Protein 3B49 (pdb70)

B-factor: mean 18.59, std 9.73, range [6.27, 86.82]

Organism: Listeria innocua serovar 6a (strain ATCC BAA-680 / CLIP 11262) (NCBI:txid272626)

CATH classification: 3.20.80.10

Sequence (195 aa):
KIDFKKEEKKFYAPKRKPERIFVPENFLVDGKGDPDGEEYQKKAVQSLYAIAYTIKSKGETRLDGYSDFVVPPLEGFWWSEGKFDLKDRDAWLWTSSILRQPDFVTEEVLEWAKEVARRKKKPDVDTSRVKLVRFEEGECVQHVGPFSEEVHTVAEHQFETEGLRRNDTGAIRKHHEIYLSDPRKANPEKKTILRLPVS

Secondary structure (DSSP, 8-state):
-B-HHHH-HHHH---SS--EEEE---B--EEES-TTSHHHHHHHHHHHHHHHHH------TTTTSPPBPPPPPEEEEEESSS--TT-GGGEEEEEE-B--TT--HHHHHHHHHHHHHH-TTS--TT---B----EEEE---S-GGGHHHHHH-----TT---B-BTTTB-EEEEE-S-TTTS-TT--EEEEEEB-

Radius of gyration: 17.48 Å; Cα contacts (8 Å, |Δi|>4): 349; chains: 1; bounding box: 35×47×37 Å

Solvent-accessible surface area: 11515 Å² total

Foldseek 3Di:
DAECCVVPVVVNPDDLAKDKDFFFKKKKFKDAFACVDDVVVLQVVLRVLLVVLLCVCPDDPCVPPDRYDWFFKKKFKAFPDPDDPVGRRRIIMDIITGDPPPCDPVNSVVSQVVSCVVPVPRDNVRMDIDMDGLTIKMKDAAAPVCVVVSVVSCVVVVVPKAFPDHDPNTWMKTPRDDPVPDDRRGDIMTMTDID

Nearest PDB structures (foldseek):
  3b49-assembly1_A  TM=1.001E+00  e=3.559E-38  Listeria innocua Clip11262
  5x5r-assembly1_A  TM=9.336E-01  e=2.139E-33  Listeria innocua Clip11262
  5x5m-assembly2_B  TM=9.444E-01  e=3.282E-33  Listeria innocua Clip11262
  5x5r-assembly2_B  TM=9.347E-01  e=3.282E-30  Listeria innocua Clip11262
  6c0d-assembly1_A-2  TM=2.192E-01  e=1.456E-01  Paraburkholderia phymatum STM815

InterPro domains:
  IPR008319 GyrI-like cyclopropanoid cyclopropyl hydrolase Lin2189-like [PIRSF031644] (4-208)
  IPR011256 Regulatory factor, effector binding domain superfamily [G3DSA:3.20.80.10] (1-208)
  IPR011256 Regulatory factor, effector binding domain superfamily [SSF55136] (127-201)
  IPR029442 GyrI-like small molecule binding domain [PF06445] (25-207)

Structure (mmCIF, N/CA/C/O backbone):
data_3B49
#
_entry.id   3B49
#
_cell.length_a   50.506
_cell.length_b   68.108
_cell.length_c   69.853
_cell.angle_alpha   90.000
_cell.angle_beta   90.000
_cell.angle_gamma   90.000
#
_symmetry.space_group_name_H-M   'P 21 21 21'
#
loop_
_entity.id
_entity.type
_entity.pdbx_description
1 polymer 'Lin2189 protein'
2 non-polymer GLYCEROL
3 water water
#
loop_
_atom_site.group_PDB
_atom_site.id
_atom_site.type_symbol
_atom_site.label_atom_id
_atom_site.label_alt_id
_atom_site.label_comp_id
_atom_site.label_asym_id
_atom_site.label_entity_id
_atom_site.label_seq_id
_atom_site.pdbx_PDB_ins_code
_atom_site.Cartn_x
_atom_site.Cartn_y
_atom_site.Cartn_z
_atom_site.occupancy
_atom_site.B_iso_or_equiv
_atom_site.auth_seq_id
_atom_site.auth_comp_id
_atom_site.auth_asym_id
_atom_site.auth_atom_id
_atom_site.pdbx_PDB_model_num
ATOM 1 N N . LYS A 1 8 ? 17.194 17.770 13.188 1.00 18.08 5 LYS A N 1
ATOM 2 C CA . LYS A 1 8 ? 18.593 17.189 13.244 1.00 17.30 5 LYS A CA 1
ATOM 3 C C . LYS A 1 8 ? 18.824 16.089 12.218 1.00 16.62 5 LYS A C 1
ATOM 4 O O . LYS A 1 8 ? 18.119 15.077 12.204 1.00 17.83 5 LYS A O 1
ATOM 10 N N . ILE A 1 9 ? 19.825 16.290 11.380 1.00 15.04 6 ILE A N 1
ATOM 11 C CA . ILE A 1 9 ? 20.097 15.387 10.261 1.00 14.70 6 ILE A CA 1
ATOM 12 C C . ILE A 1 9 ? 20.771 14.151 10.824 1.00 14.52 6 ILE A C 1
ATOM 13 O O . ILE A 1 9 ? 21.752 14.254 11.581 1.00 15.28 6 ILE A O 1
ATOM 18 N N . ASP A 1 10 ? 20.263 12.978 10.445 1.00 15.28 7 ASP A N 1
ATOM 19 C CA . ASP A 1 10 ? 20.844 11.687 10.858 1.00 14.76 7 ASP A CA 1
ATOM 20 C C . ASP A 1 10 ? 20.795 10.760 9.642 1.00 13.52 7 ASP A C 1
ATOM 21 O O . ASP A 1 10 ? 19.755 10.150 9.326 1.00 13.99 7 ASP A O 1
ATOM 26 N N . PHE A 1 11 ? 21.929 10.662 8.952 1.00 12.23 8 PHE A N 1
ATOM 27 C CA . PHE A 1 11 ? 21.977 9.960 7.677 1.00 12.93 8 PHE A CA 1
ATOM 28 C C . PHE A 1 11 ? 21.598 8.493 7.810 1.00 13.35 8 PHE A C 1
ATOM 29 O O . PHE A 1 11 ? 20.896 7.945 6.957 1.00 13.75 8 PHE A O 1
ATOM 37 N N . LYS A 1 12 ? 22.067 7.848 8.869 1.00 14.13 9 LYS A N 1
ATOM 38 C CA . LYS A 1 12 ? 21.756 6.421 9.064 1.00 14.12 9 LYS A CA 1
ATOM 39 C C . LYS A 1 12 ? 20.258 6.184 9.180 1.00 15.04 9 LYS A C 1
ATOM 40 O O . LYS A 1 12 ? 19.702 5.194 8.673 1.00 15.78 9 LYS A O 1
ATOM 46 N N . LYS A 1 13 ? 19.587 7.073 9.899 1.00 15.40 10 LYS A N 1
ATOM 47 C CA . LYS A 1 13 ? 18.142 6.921 10.103 1.00 16.91 10 LYS A CA 1
ATOM 48 C C . LYS A 1 13 ? 17.329 7.327 8.889 1.00 17.45 10 LYS A C 1
ATOM 49 O O . LYS A 1 13 ? 16.293 6.713 8.577 1.00 17.46 10 LYS A O 1
ATOM 55 N N . GLU A 1 14 ? 17.789 8.368 8.197 1.00 17.43 11 GLU A N 1
ATOM 56 C CA . GLU A 1 14 ? 17.013 8.977 7.124 1.00 18.91 11 GLU A CA 1
ATOM 57 C C . GLU A 1 14 ? 17.177 8.237 5.826 1.00 18.33 11 GLU A C 1
ATOM 58 O O . GLU A 1 14 ? 16.286 8.318 4.962 1.00 17.40 11 GLU A O 1
ATOM 64 N N . GLU A 1 15 ? 18.325 7.569 5.657 1.00 17.04 12 GLU A N 1
ATOM 65 C CA . GLU A 1 15 ? 18.650 6.883 4.408 1.00 17.95 12 GLU A CA 1
ATOM 66 C C . GLU A 1 15 ? 19.097 5.440 4.692 1.00 17.58 12 GLU A C 1
ATOM 67 O O . GLU A 1 15 ? 20.223 5.038 4.407 1.00 16.87 12 GLU A O 1
ATOM 73 N N . LYS A 1 16 ? 18.177 4.660 5.248 1.00 17.64 13 LYS A N 1
ATOM 74 C CA . LYS A 1 16 ? 18.439 3.265 5.607 1.00 18.26 13 LYS A CA 1
ATOM 75 C C . LYS A 1 16 ? 18.886 2.377 4.440 1.00 18.07 13 LYS A C 1
ATOM 76 O O . LYS A 1 16 ? 19.669 1.434 4.622 1.00 19.68 13 LYS A O 1
ATOM 82 N N . LYS A 1 17 ? 18.446 2.672 3.222 1.00 16.44 14 LYS A N 1
ATOM 83 C CA . LYS A 1 17 ? 18.870 1.858 2.073 1.00 16.58 14 LYS A CA 1
ATOM 84 C C . LYS A 1 17 ? 20.393 1.827 1.929 1.00 15.94 14 LYS A C 1
ATOM 85 O O . LYS A 1 17 ? 20.953 0.818 1.503 1.00 16.41 14 LYS A O 1
ATOM 91 N N . PHE A 1 18 ? 21.055 2.930 2.284 1.00 13.10 15 PHE A N 1
ATOM 92 C CA . PHE A 1 18 ? 22.497 3.023 2.161 1.00 12.80 15 PHE A CA 1
ATOM 93 C C . PHE A 1 18 ? 23.218 2.498 3.375 1.00 12.46 15 PHE A C 1
ATOM 94 O O . PHE A 1 18 ? 24.342 2.078 3.237 1.00 15.15 15 PHE A O 1
ATOM 102 N N . TYR A 1 19 ? 22.622 2.584 4.560 1.00 11.18 16 TYR A N 1
ATOM 103 C CA . TYR A 1 19 ? 23.344 2.255 5.801 1.00 11.62 16 TYR A CA 1
ATOM 104 C C . TYR A 1 19 ? 22.874 0.972 6.485 1.00 11.83 16 TYR A C 1
ATOM 105 O O . TYR A 1 19 ? 23.478 0.525 7.470 1.00 12.30 16 TYR A O 1
ATOM 114 N N . ALA A 1 20 ? 21.815 0.381 5.948 1.00 12.28 17 ALA A N 1
ATOM 115 C CA . ALA A 1 20 ? 21.259 -0.843 6.562 1.00 11.98 17 ALA A CA 1
ATOM 116 C C . ALA A 1 20 ? 20.979 -1.936 5.563 1.00 13.43 17 ALA A C 1
ATOM 117 O O . ALA A 1 20 ? 19.879 -2.488 5.578 1.00 13.72 17 ALA A O 1
ATOM 119 N N . PRO A 1 21 ? 21.988 -2.336 4.779 1.00 13.74 18 PRO A N 1
ATOM 120 C CA . PRO A 1 21 ? 21.744 -3.469 3.890 1.00 14.45 18 PRO A CA 1
ATOM 121 C C . PRO A 1 21 ? 21.576 -4.744 4.673 1.00 14.77 18 PRO A C 1
A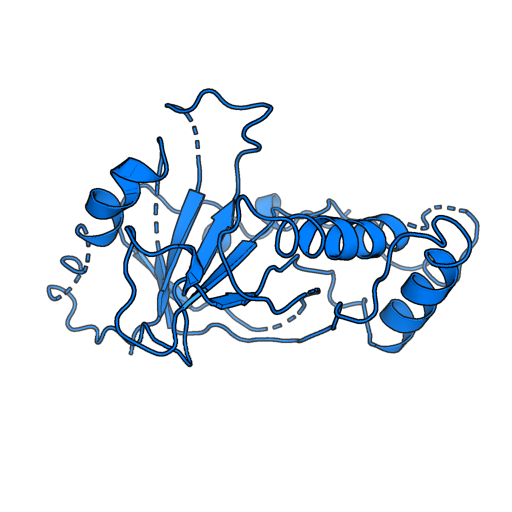TOM 122 O O . PRO A 1 21 ? 22.002 -4.861 5.839 1.00 12.27 18 PRO A O 1
ATOM 126 N N . LYS A 1 22 ? 20.952 -5.714 4.010 1.00 15.13 19 LYS A N 1
ATOM 127 C CA . LYS A 1 22 ? 20.822 -7.026 4.563 1.00 16.49 19 LYS A CA 1
ATOM 128 C C . LYS A 1 22 ? 22.142 -7.783 4.413 1.00 16.50 19 LYS A C 1
ATOM 129 O O . LYS A 1 22 ? 23.064 -7.342 3.729 1.00 15.54 19 LYS A O 1
ATOM 135 N N . ARG A 1 23 ? 22.202 -8.951 5.043 1.00 16.61 20 ARG A N 1
ATOM 136 C CA . ARG A 1 23 ? 23.362 -9.823 4.988 1.00 17.08 20 ARG A CA 1
ATOM 137 C C . ARG A 1 23 ? 23.299 -10.738 3.783 1.00 16.68 20 ARG A C 1
ATOM 138 O O . ARG A 1 23 ? 23.488 -11.959 3.871 1.00 16.80 20 ARG A O 1
ATOM 146 N N . LYS A 1 24 ? 22.997 -10.124 2.653 1.00 16.73 21 LYS A N 1
ATOM 147 C CA . LYS A 1 24 ? 23.106 -10.777 1.370 1.00 17.96 21 LYS A CA 1
ATOM 148 C C . LYS A 1 24 ? 23.374 -9.683 0.347 1.00 16.64 21 LYS A C 1
ATOM 149 O O . LYS A 1 24 ? 23.097 -8.508 0.600 1.00 16.35 21 LYS A O 1
ATOM 155 N N . PRO A 1 25 ? 23.960 -10.051 -0.789 1.00 16.15 22 PRO A N 1
ATOM 156 C CA . PRO A 1 25 ? 24.274 -9.038 -1.790 1.00 14.99 22 PRO A CA 1
ATOM 157 C C . PRO A 1 25 ? 23.044 -8.399 -2.448 1.00 15.35 22 PRO A C 1
ATOM 158 O O . PRO A 1 25 ? 22.061 -9.080 -2.781 1.00 15.60 22 PRO A O 1
ATOM 162 N N . GLU A 1 26 ? 23.115 -7.089 -2.660 1.00 14.76 23 GLU A N 1
ATOM 163 C CA . GLU A 1 26 ? 22.050 -6.352 -3.332 1.00 15.47 23 GLU A CA 1
ATOM 164 C C . GLU A 1 26 ? 22.666 -5.259 -4.190 1.00 14.43 23 GLU A C 1
ATOM 165 O O . GLU A 1 26 ? 23.701 -4.700 -3.830 1.00 14.18 23 GLU A O 1
ATOM 171 N N . ARG A 1 27 ? 22.018 -4.941 -5.302 1.00 14.25 24 ARG A N 1
ATOM 172 C CA . ARG A 1 27 ? 22.371 -3.779 -6.094 1.00 14.69 24 ARG A CA 1
ATOM 173 C C . ARG A 1 27 ? 21.910 -2.518 -5.389 1.00 13.83 24 ARG A C 1
ATOM 174 O O . ARG A 1 27 ? 20.853 -2.482 -4.757 1.00 15.11 24 ARG A O 1
ATOM 182 N N . ILE A 1 28 ? 22.698 -1.466 -5.531 1.00 12.87 25 ILE A N 1
ATOM 183 C CA . ILE A 1 28 ? 22.328 -0.165 -5.012 1.00 12.56 25 ILE A CA 1
ATOM 184 C C . ILE A 1 28 ? 22.977 0.878 -5.904 1.00 12.47 25 ILE A C 1
ATOM 185 O O . ILE A 1 28 ? 24.109 0.696 -6.284 1.00 13.08 25 ILE A O 1
ATOM 190 N N . PHE A 1 29 ? 22.249 1.938 -6.231 1.00 11.97 26 PHE A N 1
ATOM 191 C CA . PHE A 1 29 ? 22.829 3.133 -6.834 1.00 11.78 26 PHE A CA 1
ATOM 192 C C . PHE A 1 29 ? 23.040 4.165 -5.732 1.00 10.64 26 PHE A C 1
ATOM 193 O O . PHE A 1 29 ? 22.075 4.587 -5.078 1.00 10.34 26 PHE A O 1
ATOM 201 N N . VAL A 1 30 ? 24.298 4.568 -5.544 1.00 9.81 27 VAL A N 1
ATOM 202 C CA . VAL A 1 30 ? 24.635 5.533 -4.520 1.00 8.87 27 VAL A CA 1
ATOM 203 C C . VAL A 1 30 ? 24.843 6.895 -5.198 1.00 9.30 27 VAL A C 1
ATOM 204 O O . VAL A 1 30 ? 25.802 7.070 -5.956 1.00 10.15 27 VAL A O 1
ATOM 208 N N . PRO A 1 31 ? 23.953 7.869 -4.902 1.00 9.03 28 PRO A N 1
ATOM 209 C CA . PRO A 1 31 ? 24.001 9.166 -5.545 1.00 8.92 28 PRO A CA 1
ATOM 210 C C . PRO A 1 31 ? 25.111 10.032 -4.963 1.00 8.33 28 PRO A C 1
ATOM 211 O O . PRO A 1 31 ? 25.735 9.680 -3.954 1.00 9.13 28 PRO A O 1
ATOM 215 N N . GLU A 1 32 ? 25.334 11.175 -5.586 1.00 9.31 29 GLU A N 1
ATOM 216 C CA . GLU A 1 32 ? 26.266 12.166 -5.069 1.00 9.39 29 GLU A CA 1
ATOM 217 C C . GLU A 1 32 ? 25.992 12.498 -3.606 1.00 8.62 29 GLU A C 1
ATOM 218 O O . GLU A 1 32 ? 24.851 12.711 -3.210 1.00 8.28 29 GLU A O 1
ATOM 232 N N . ASN A 1 34 ? 28.157 14.503 -0.054 1.00 8.13 31 ASN A N 1
ATOM 233 C CA . ASN A 1 34 ? 29.200 15.443 0.335 1.00 7.61 31 ASN A CA 1
ATOM 234 C C . ASN A 1 34 ? 30.074 14.787 1.396 1.00 7.61 31 ASN A C 1
ATOM 235 O O . ASN A 1 34 ? 29.566 14.298 2.398 1.00 8.00 31 ASN A O 1
ATOM 240 N N . PHE A 1 35 ? 31.386 14.836 1.220 1.00 7.91 32 PHE A N 1
ATOM 241 C CA . PHE A 1 35 ? 32.300 14.211 2.164 1.00 8.58 32 PHE A CA 1
ATOM 242 C C . PHE A 1 35 ? 33.483 15.057 2.533 1.00 8.19 32 PHE A C 1
ATOM 243 O O . PHE A 1 35 ? 34.032 15.754 1.688 1.00 8.75 32 PHE A O 1
ATOM 251 N N . LEU A 1 36 ? 33.936 14.911 3.783 1.00 7.59 33 LEU A N 1
ATOM 252 C CA . LEU A 1 36 ? 35.324 15.196 4.150 1.00 8.28 33 LEU A CA 1
ATOM 253 C C . LEU A 1 36 ? 36.140 13.943 3.854 1.00 8.01 33 LEU A C 1
ATOM 254 O O . LEU A 1 36 ? 35.676 12.813 4.098 1.00 8.28 33 LEU A O 1
ATOM 272 N N . VAL A 1 38 ? 40.374 12.248 3.542 1.00 7.92 35 VAL A N 1
ATOM 273 C CA . VAL A 1 38 ? 41.828 12.304 3.690 1.00 8.20 35 VAL A CA 1
ATOM 274 C C . VAL A 1 38 ? 42.408 11.100 2.944 1.00 8.06 35 VAL A C 1
ATOM 275 O O . VAL A 1 38 ? 42.116 9.968 3.278 1.00 8.78 35 VAL A O 1
ATOM 279 N N . ASP A 1 39 ? 43.215 11.362 1.924 1.00 9.65 36 ASP A N 1
ATOM 280 C CA . ASP A 1 39 ? 43.969 10.299 1.266 1.00 10.00 36 ASP A CA 1
ATOM 281 C C . ASP A 1 39 ? 45.185 9.912 2.106 1.00 10.04 36 ASP A C 1
ATOM 282 O O . ASP A 1 39 ? 45.798 10.766 2.781 1.00 10.31 36 ASP A O 1
ATOM 287 N N . GLY A 1 40 ? 45.592 8.643 1.995 1.00 10.04 37 GLY A N 1
ATOM 288 C CA . GLY A 1 40 ? 46.805 8.194 2.673 1.00 10.61 37 GLY A CA 1
ATOM 289 C C . GLY A 1 40 ? 47.287 6.865 2.167 1.00 11.44 37 GLY A C 1
ATOM 290 O O . GLY A 1 40 ? 46.740 6.309 1.216 1.00 10.65 37 GLY A O 1
ATOM 291 N N . LYS A 1 41 ? 48.339 6.380 2.818 1.00 12.23 38 LYS A N 1
ATOM 292 C CA . LYS A 1 41 ? 48.995 5.141 2.418 1.00 13.97 38 LYS A CA 1
ATOM 293 C C . LYS A 1 41 ? 49.418 4.377 3.669 1.00 13.60 38 LYS A C 1
ATOM 294 O O . LYS A 1 41 ? 49.614 4.957 4.748 1.00 14.00 38 LYS A O 1
ATOM 300 N N . GLY A 1 42 ? 49.505 3.075 3.510 1.00 13.91 39 GLY A N 1
ATOM 301 C CA . GLY A 1 42 ? 50.133 2.223 4.511 1.00 15.02 39 GLY A CA 1
ATOM 302 C C . GLY A 1 42 ? 49.162 1.519 5.427 1.00 15.39 39 GLY A C 1
ATOM 303 O O . GLY A 1 42 ? 47.943 1.613 5.302 1.00 15.41 39 GLY A O 1
ATOM 304 N N . ASP A 1 43 ? 49.744 0.745 6.330 1.00 16.80 40 ASP A N 1
ATOM 305 C CA . ASP A 1 43 ? 48.990 -0.100 7.241 1.00 17.37 40 ASP A CA 1
ATOM 306 C C . ASP A 1 43 ? 48.085 0.776 8.111 1.00 17.99 40 ASP A C 1
ATOM 307 O O . ASP A 1 43 ? 48.558 1.741 8.739 1.00 18.37 40 ASP A O 1
ATOM 312 N N . PRO A 1 44 ? 46.777 0.476 8.131 1.00 17.97 41 PRO A N 1
ATOM 313 C CA . PRO A 1 44 ? 45.900 1.291 8.963 1.00 18.17 41 PRO A CA 1
ATOM 314 C C . PRO A 1 44 ? 46.145 1.143 10.456 1.00 17.63 41 PRO A C 1
ATOM 315 O O . PRO A 1 44 ? 45.608 1.911 11.232 1.00 16.95 41 PRO A O 1
ATOM 319 N N . ASP A 1 45 ? 46.956 0.176 10.860 1.00 17.95 42 ASP A N 1
ATOM 320 C CA . ASP A 1 45 ? 47.411 0.157 12.243 1.00 17.70 42 ASP A CA 1
ATOM 321 C C . ASP A 1 45 ? 48.529 1.172 12.513 1.00 17.92 42 ASP A C 1
ATOM 322 O O . ASP A 1 45 ? 48.930 1.350 13.671 1.00 18.54 42 ASP A O 1
ATOM 327 N N . GLY A 1 46 ? 49.044 1.807 11.459 1.00 17.68 43 GLY A N 1
ATOM 328 C CA . GLY A 1 46 ? 50.129 2.784 11.546 1.00 17.41 43 GLY A CA 1
ATOM 329 C C . GLY A 1 46 ? 49.710 4.222 11.789 1.00 17.04 43 GLY A C 1
ATOM 330 O O . GLY A 1 46 ? 48.523 4.558 11.806 1.00 16.38 43 GLY A O 1
ATOM 331 N N . GLU A 1 47 ? 50.712 5.073 11.950 1.00 17.05 44 GLU A N 1
ATOM 332 C CA . GLU A 1 47 ? 50.520 6.457 12.376 1.00 16.61 44 GLU A CA 1
ATOM 333 C C . GLU A 1 47 ? 49.752 7.275 11.349 1.00 14.92 44 GLU A C 1
ATOM 334 O O . GLU A 1 47 ? 48.951 8.134 11.711 1.00 14.79 44 GLU A O 1
ATOM 340 N N . GLU A 1 48 ? 50.016 7.038 10.069 1.00 14.46 45 GLU A N 1
ATOM 341 C CA . GLU A 1 48 ? 49.460 7.907 9.060 1.00 13.21 45 GLU A CA 1
ATOM 342 C C . GLU A 1 48 ? 47.937 7.802 9.047 1.00 13.46 45 GLU A C 1
ATOM 343 O O . GLU A 1 48 ? 47.213 8.810 8.982 1.00 12.98 45 GLU A O 1
ATOM 349 N N . TYR A 1 49 ? 47.449 6.576 9.112 1.00 12.92 46 TYR A N 1
ATOM 350 C CA . TYR A 1 49 ? 45.990 6.368 9.182 1.00 13.23 46 TYR A CA 1
ATOM 351 C C . TYR A 1 49 ? 45.395 6.896 10.490 1.00 13.68 46 TYR A C 1
ATOM 352 O O . TYR A 1 49 ? 44.332 7.513 10.495 1.00 12.87 46 TYR A O 1
ATOM 361 N N . GLN A 1 50 ? 46.069 6.671 11.609 1.00 14.26 47 GLN A N 1
ATOM 362 C CA . GLN A 1 50 ? 45.594 7.239 12.872 1.00 14.31 47 GLN A CA 1
ATOM 363 C C . GLN A 1 50 ? 45.443 8.756 12.769 1.00 14.61 47 GLN A C 1
ATOM 364 O O . GLN A 1 50 ? 44.444 9.327 13.245 1.00 13.81 47 GLN A O 1
ATOM 370 N N . LYS A 1 51 ? 46.445 9.399 12.178 1.00 13.12 48 LYS A N 1
ATOM 371 C CA A LYS A 1 51 ? 46.420 10.863 12.027 0.60 13.40 48 LYS A CA 1
ATOM 372 C CA B LYS A 1 51 ? 46.435 10.861 12.001 0.40 13.08 48 LYS A CA 1
ATOM 373 C C . LYS A 1 51 ? 45.329 11.305 11.045 1.00 12.88 48 LYS A C 1
ATOM 374 O O . LYS A 1 51 ? 44.704 12.341 11.246 1.00 13.28 48 LYS A O 1
ATOM 385 N N . ALA A 1 52 ? 45.089 10.508 10.003 1.00 11.84 49 ALA A N 1
ATOM 386 C CA . ALA A 1 52 ? 44.062 10.834 9.016 1.00 11.57 49 ALA A CA 1
ATOM 387 C C . ALA A 1 52 ? 42.704 10.887 9.675 1.00 10.27 49 ALA A C 1
ATOM 388 O O . ALA A 1 52 ? 41.954 11.866 9.551 1.00 11.95 49 ALA A O 1
ATOM 390 N N . VAL A 1 53 ? 42.397 9.825 10.396 1.00 11.13 50 VAL A N 1
ATOM 391 C CA . VAL A 1 53 ? 41.125 9.759 11.131 1.00 10.71 50 VAL A CA 1
ATOM 392 C C . VAL A 1 53 ? 41.033 10.865 12.192 1.00 10.87 50 VAL A C 1
ATOM 393 O O . VAL A 1 53 ? 40.007 11.505 12.339 1.00 11.21 50 VAL A O 1
ATOM 397 N N . GLN A 1 54 ? 42.115 11.117 12.900 1.00 11.01 51 GLN A N 1
ATOM 398 C CA . GLN A 1 54 ? 42.133 12.205 13.888 1.00 11.20 51 GLN A CA 1
ATOM 399 C C . GLN A 1 54 ? 41.801 13.570 13.254 1.00 11.87 51 GLN A C 1
ATOM 400 O O . GLN A 1 54 ? 41.039 14.382 13.806 1.00 12.41 51 GLN A O 1
ATOM 406 N N . SER A 1 55 ? 42.443 13.836 12.117 1.00 11.71 52 SER A N 1
ATOM 407 C CA . SER A 1 55 ? 42.263 15.068 11.382 1.00 11.82 52 SER A CA 1
ATOM 408 C C . SER A 1 55 ? 40.808 15.188 10.875 1.00 11.12 52 SER A C 1
ATOM 409 O O . SER A 1 55 ? 40.194 16.246 11.017 1.00 10.06 52 SER A O 1
ATOM 412 N N . LEU A 1 56 ? 40.262 14.108 10.316 1.00 11.35 53 LEU A N 1
ATOM 413 C CA . LEU A 1 56 ? 38.874 14.108 9.824 1.00 11.30 53 LEU A CA 1
ATOM 414 C C . LEU A 1 56 ? 37.921 14.453 10.946 1.00 11.04 53 LEU A C 1
ATOM 415 O O . LEU A 1 56 ? 37.063 15.326 10.824 1.00 10.30 53 LEU A O 1
ATOM 420 N N . TYR A 1 57 ? 38.051 13.746 12.065 1.00 10.68 54 TYR A N 1
ATOM 421 C CA . TYR A 1 57 ? 37.161 14.004 13.194 1.00 10.23 54 TYR A CA 1
ATOM 422 C C . TYR A 1 57 ? 37.362 15.388 13.798 1.00 10.81 54 TYR A C 1
ATOM 423 O O . TYR A 1 57 ? 36.407 15.987 14.296 1.00 12.22 54 TYR A O 1
ATOM 432 N N . ALA A 1 58 ? 38.589 15.904 13.757 1.00 10.72 55 ALA A N 1
ATOM 433 C CA . ALA A 1 58 ? 38.839 17.220 14.324 1.00 10.49 55 ALA A CA 1
ATOM 434 C C . ALA A 1 58 ? 37.987 18.249 13.577 1.00 10.24 55 ALA A C 1
ATOM 435 O O . ALA A 1 58 ? 37.311 19.093 14.163 1.00 10.83 55 ALA A O 1
ATOM 437 N N . ILE A 1 59 ? 37.971 18.154 12.261 1.00 10.15 56 ILE A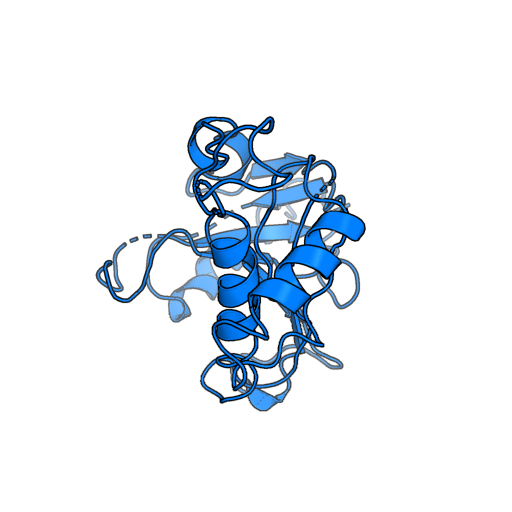 N 1
ATOM 438 C CA . ILE A 1 59 ? 37.149 19.038 11.452 1.00 9.91 56 ILE A CA 1
ATOM 439 C C . ILE A 1 59 ? 35.656 18.750 11.575 1.00 10.11 56 ILE A C 1
ATOM 440 O O . ILE A 1 59 ? 34.869 19.677 11.757 1.00 9.93 56 ILE A O 1
ATOM 445 N N . ALA A 1 60 ? 35.264 17.482 11.462 1.00 10.38 57 ALA A N 1
ATOM 446 C CA . ALA A 1 60 ? 33.839 17.129 11.568 1.00 11.27 57 ALA A CA 1
ATOM 447 C C . ALA A 1 60 ? 33.223 17.626 12.890 1.00 12.02 57 ALA A C 1
ATOM 448 O O . ALA A 1 60 ? 32.126 18.222 12.908 1.00 11.85 57 ALA A O 1
ATOM 450 N N . TYR A 1 61 ? 33.936 17.433 14.011 1.00 12.42 58 TYR A N 1
ATOM 451 C CA . TYR A 1 61 ? 33.435 17.864 15.292 1.00 12.51 58 TYR A CA 1
ATOM 452 C C . TYR A 1 61 ? 33.521 19.373 15.495 1.00 11.63 58 TYR A C 1
ATOM 453 O O . TYR A 1 61 ? 32.714 19.949 16.198 1.00 12.75 58 TYR A O 1
ATOM 462 N N . THR A 1 62 ? 34.484 20.024 14.844 1.00 11.25 59 THR A N 1
ATOM 463 C CA . THR A 1 62 ? 34.490 21.487 14.860 1.00 11.40 59 THR A CA 1
ATOM 464 C C . THR A 1 62 ? 33.197 22.004 14.239 1.00 11.95 59 THR A C 1
ATOM 465 O O . THR A 1 62 ? 32.571 22.909 14.764 1.00 12.64 59 THR A O 1
ATOM 469 N N . ILE A 1 63 ? 32.803 21.425 13.099 1.00 12.09 60 ILE A N 1
ATOM 470 C CA . ILE A 1 63 ? 31.580 21.856 12.442 1.00 12.87 60 ILE A CA 1
ATOM 471 C C . ILE A 1 63 ? 30.354 21.512 13.321 1.00 14.14 60 ILE A C 1
ATOM 472 O O . ILE A 1 63 ? 29.484 22.372 13.586 1.00 14.24 60 ILE A O 1
ATOM 477 N N . LYS A 1 64 ? 30.294 20.278 13.799 1.00 14.22 61 LYS A N 1
ATOM 478 C CA . LYS A 1 64 ? 29.166 19.807 14.663 1.00 14.54 61 LYS A CA 1
ATOM 479 C C . LYS A 1 64 ? 29.074 20.644 15.916 1.00 15.15 61 LYS A C 1
ATOM 480 O O . LYS A 1 64 ? 28.016 21.157 16.216 1.00 15.88 61 LYS A O 1
ATOM 494 N N . SER A 1 66 ? 30.159 23.532 16.690 1.00 15.88 63 SER A N 1
ATOM 495 C CA . SER A 1 66 ? 29.933 24.949 16.456 1.00 16.50 63 SER A CA 1
ATOM 496 C C . SER A 1 66 ? 28.638 25.430 17.104 1.00 16.87 63 SER A C 1
ATOM 497 O O . SER A 1 66 ? 28.569 26.563 17.546 1.00 17.71 63 SER A O 1
ATOM 500 N N . LYS A 1 67 ? 27.669 24.526 17.195 1.00 17.58 64 LYS A N 1
ATOM 501 C CA . LYS A 1 67 ? 26.365 24.835 17.796 1.00 17.98 64 LYS A CA 1
ATOM 502 C C . LYS A 1 67 ? 26.419 25.343 19.219 1.00 18.56 64 LYS A C 1
ATOM 503 O O . LYS A 1 67 ? 25.479 26.012 19.672 1.00 17.46 64 LYS A O 1
ATOM 517 N N . GLY A 1 69 ? 28.257 27.579 20.454 1.00 20.48 66 GLY A N 1
ATOM 518 C CA . GLY A 1 69 ? 28.520 29.010 20.479 1.00 20.44 66 GLY A CA 1
ATOM 519 C C . GLY A 1 69 ? 27.802 29.755 19.364 1.00 20.79 66 GLY A C 1
ATOM 520 O O . GLY A 1 69 ? 27.151 29.147 18.511 1.00 19.82 66 GLY A O 1
ATOM 521 N N . GLU A 1 70 ? 27.882 31.085 19.391 1.00 20.79 67 GLU A N 1
ATOM 522 C CA . GLU A 1 70 ? 27.313 31.897 18.323 1.00 21.39 67 GLU A CA 1
ATOM 523 C C . GLU A 1 70 ? 28.286 31.881 17.165 1.00 20.86 67 GLU A C 1
ATOM 524 O O . GLU A 1 70 ? 29.422 32.367 17.277 1.00 20.16 67 GLU A O 1
ATOM 530 N N . THR A 1 71 ? 27.854 31.298 16.051 1.00 20.07 68 THR A N 1
ATOM 531 C CA . THR A 1 71 ? 28.665 31.251 14.839 1.00 19.94 68 THR A CA 1
ATOM 532 C C . THR A 1 71 ? 27.822 31.456 13.595 1.00 20.12 68 THR A C 1
ATOM 533 O O . THR A 1 71 ? 26.591 31.406 13.628 1.00 19.87 68 THR A O 1
ATOM 537 N N . ARG A 1 72 ? 28.521 31.616 12.479 1.00 20.53 69 ARG A N 1
ATOM 538 C CA . ARG A 1 72 ? 27.899 31.684 11.166 1.00 21.15 69 ARG A CA 1
ATOM 539 C C . ARG A 1 72 ? 27.093 30.443 10.778 1.00 20.37 69 ARG A C 1
ATOM 540 O O . ARG A 1 72 ? 26.300 30.514 9.833 1.00 22.35 69 ARG A O 1
ATOM 548 N N . LEU A 1 73 ? 27.264 29.334 11.506 1.00 19.30 70 LEU A N 1
ATOM 549 C CA . LEU A 1 73 ? 26.506 28.121 11.227 1.00 17.94 70 LEU A CA 1
ATOM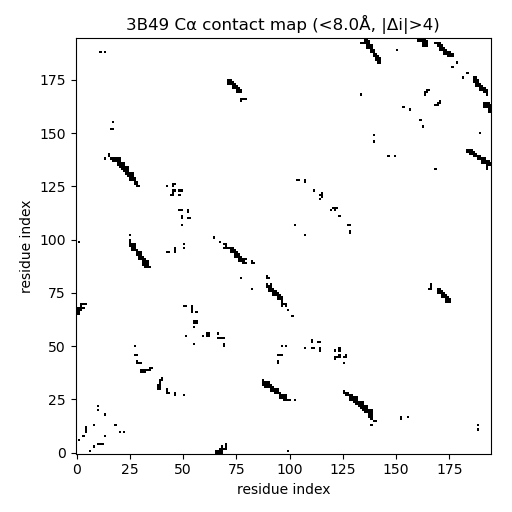 550 C C . LEU A 1 73 ? 25.188 28.025 12.020 1.00 16.40 70 LEU A C 1
ATOM 551 O O . LEU A 1 73 ? 24.442 27.072 11.849 1.00 15.40 70 LEU A O 1
ATOM 556 N N . ASP A 1 74 ? 24.876 29.040 12.837 1.00 15.12 71 ASP A N 1
ATOM 557 C CA . ASP A 1 74 ? 23.662 29.000 13.685 1.00 15.27 71 ASP A CA 1
ATOM 558 C C . ASP A 1 74 ? 22.369 28.674 12.937 1.00 13.65 71 ASP A C 1
ATOM 559 O O . ASP A 1 74 ? 21.461 28.067 13.498 1.00 13.94 71 ASP A O 1
ATOM 564 N N . GLY A 1 75 ? 22.259 29.123 11.686 1.00 13.73 72 GLY A N 1
ATOM 565 C CA . GLY A 1 75 ? 21.037 28.954 10.906 1.00 14.18 72 GLY A CA 1
ATOM 566 C C . GLY A 1 75 ? 20.849 27.581 10.307 1.00 14.07 72 GLY A C 1
ATOM 567 O O . GLY A 1 75 ? 19.753 27.225 9.854 1.00 14.93 72 GLY A O 1
ATOM 568 N N . TYR A 1 76 ? 21.922 26.804 10.245 1.00 14.93 73 TYR A N 1
ATOM 569 C CA . TYR A 1 76 ? 21.813 25.507 9.584 1.00 15.06 73 TYR A CA 1
ATOM 570 C C . TYR A 1 76 ? 21.417 24.413 10.580 1.00 14.59 73 TYR A C 1
ATOM 571 O O . TYR A 1 76 ? 21.560 24.568 11.778 1.00 14.14 73 TYR A O 1
ATOM 580 N N . SER A 1 77 ? 20.932 23.285 10.071 1.00 15.09 74 SER A N 1
ATOM 581 C CA . SER A 1 77 ? 20.511 22.195 10.938 1.00 14.56 74 SER A CA 1
ATOM 582 C C . SER A 1 77 ? 21.701 21.580 11.668 1.00 14.01 74 SER A C 1
ATOM 583 O O . SER A 1 77 ? 22.819 21.528 11.170 1.00 14.82 74 SER A O 1
ATOM 586 N N . ASP A 1 78 ? 21.415 21.092 12.854 1.00 13.34 75 ASP A N 1
ATOM 587 C CA . ASP A 1 78 ? 22.327 20.222 13.560 1.00 13.36 75 ASP A CA 1
ATOM 588 C C . ASP A 1 78 ? 22.313 18.859 12.846 1.00 12.93 75 ASP A C 1
ATOM 589 O O . ASP A 1 78 ? 21.464 18.585 11.998 1.00 13.51 75 ASP A O 1
ATOM 594 N N . PHE A 1 79 ? 23.275 18.022 13.189 1.00 11.77 76 PHE A N 1
ATOM 595 C CA . PHE A 1 79 ? 23.420 16.717 12.556 1.00 12.55 76 PHE A CA 1
ATOM 596 C C . PHE A 1 79 ? 24.136 15.732 13.472 1.00 12.74 76 PHE A C 1
ATOM 597 O O . PHE A 1 79 ? 24.868 16.133 14.378 1.00 13.54 76 PHE A O 1
ATOM 605 N N . VAL A 1 80 ? 23.892 14.446 13.235 1.00 11.84 77 VAL A N 1
ATOM 606 C CA . VAL A 1 80 ? 24.622 13.363 13.901 1.00 12.10 77 VAL A CA 1
ATOM 607 C C . VAL A 1 80 ? 25.860 13.069 13.054 1.00 12.00 77 VAL A C 1
ATOM 608 O O . VAL A 1 80 ? 25.755 12.965 11.829 1.00 12.00 77 VAL A O 1
ATOM 612 N N . VAL A 1 81 ? 27.030 12.956 13.693 1.00 12.37 78 VAL A N 1
ATOM 613 C CA . VAL A 1 81 ? 28.241 12.630 12.936 1.00 12.33 78 VAL A CA 1
ATOM 614 C C . VAL A 1 81 ? 28.069 11.193 12.425 1.00 11.41 78 VAL A C 1
ATOM 615 O O . VAL A 1 81 ? 27.744 10.285 13.213 1.00 10.50 78 VAL A O 1
ATOM 619 N N . PRO A 1 82 ? 28.230 10.994 11.113 1.00 11.03 79 PRO A N 1
ATOM 620 C CA . PRO A 1 82 ? 27.972 9.690 10.519 1.00 10.54 79 PRO A CA 1
ATOM 621 C C . PRO A 1 82 ? 29.114 8.715 10.791 1.00 10.49 79 PRO A C 1
ATOM 622 O O . PRO A 1 82 ? 30.158 9.111 11.292 1.00 10.74 79 PRO A O 1
ATOM 626 N N . PRO A 1 83 ? 28.920 7.434 10.472 1.00 9.83 80 PRO A N 1
ATOM 627 C CA . PRO A 1 83 ? 30.012 6.475 10.601 1.00 9.97 80 PRO A CA 1
ATOM 628 C C . PRO A 1 83 ? 31.231 6.804 9.716 1.00 8.70 80 PRO A C 1
ATOM 629 O O . PRO A 1 83 ? 31.097 7.361 8.620 1.00 9.40 80 PRO A O 1
ATOM 633 N N . LEU A 1 84 ? 32.401 6.439 10.203 1.00 8.83 81 LEU A N 1
ATOM 634 C CA . LEU A 1 84 ? 33.587 6.501 9.375 1.00 7.64 81 LEU A CA 1
ATOM 635 C C . LEU A 1 84 ? 33.446 5.533 8.198 1.00 7.18 81 LEU A C 1
ATOM 636 O O . LEU A 1 84 ? 32.846 4.456 8.315 1.00 8.29 81 LEU A O 1
ATOM 641 N N . GLU A 1 85 ? 33.997 5.915 7.056 1.00 6.85 82 GLU A N 1
ATOM 642 C CA . GLU A 1 85 ? 34.038 5.048 5.892 1.00 6.63 82 GLU A CA 1
ATOM 643 C C . GLU A 1 85 ? 35.456 5.061 5.323 1.00 6.63 82 GLU A C 1
ATOM 644 O O . GLU A 1 85 ? 36.268 5.913 5.677 1.00 6.91 82 GLU A O 1
ATOM 650 N N . GLY A 1 86 ? 35.750 4.118 4.463 1.00 6.30 83 GLY A N 1
ATOM 651 C CA . GLY A 1 86 ? 37.058 4.116 3.787 1.00 6.68 83 GLY A CA 1
ATOM 652 C C . GLY A 1 86 ? 36.993 3.461 2.452 1.00 6.83 83 GLY A C 1
ATOM 653 O O . GLY A 1 86 ? 36.307 2.444 2.271 1.00 6.92 83 GLY A O 1
ATOM 654 N N . PHE A 1 87 ? 37.788 4.000 1.519 1.00 6.27 84 PHE A N 1
ATOM 655 C CA . PHE A 1 87 ? 38.028 3.382 0.225 1.00 6.54 84 PHE A CA 1
ATOM 656 C C . PHE A 1 87 ? 39.440 2.831 0.252 1.00 8.62 84 PHE A C 1
ATOM 657 O O . PHE A 1 87 ? 40.313 3.429 0.880 1.00 9.47 84 PHE A O 1
ATOM 665 N N . TRP A 1 88 ? 39.647 1.696 -0.407 1.00 8.47 85 TRP A N 1
ATOM 666 C CA . TRP A 1 88 ? 40.877 0.942 -0.279 1.00 9.86 85 TRP A CA 1
ATOM 667 C C . TRP A 1 88 ? 41.313 0.449 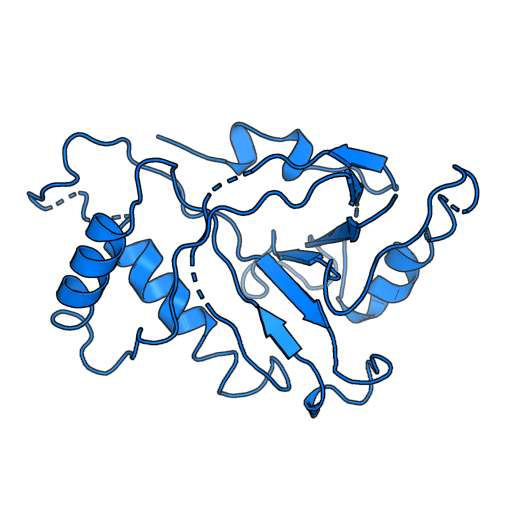-1.649 1.00 10.47 85 TRP A C 1
ATOM 668 O O . TRP A 1 88 ? 40.507 -0.061 -2.414 1.00 9.77 85 TRP A O 1
ATOM 679 N N . TRP A 1 89 ? 42.595 0.597 -1.921 1.00 11.16 86 TRP A N 1
ATOM 680 C CA . TRP A 1 89 ? 43.184 0.083 -3.151 1.00 12.22 86 TRP A CA 1
ATOM 681 C C . TRP A 1 89 ? 44.671 -0.119 -2.995 1.00 13.69 86 TRP A C 1
ATOM 682 O O . TRP A 1 89 ? 45.216 -0.058 -1.895 1.00 13.23 86 TRP A O 1
ATOM 693 N N . SER A 1 90 ? 45.337 -0.362 -4.108 1.00 15.38 87 SER A N 1
ATOM 694 C CA . SER A 1 90 ? 46.794 -0.476 -4.100 1.00 16.88 87 SER A CA 1
ATOM 695 C C . SER A 1 90 ? 47.326 -0.237 -5.501 1.00 17.44 87 SER A C 1
ATOM 696 O O . SER A 1 90 ? 46.578 -0.344 -6.459 1.00 17.02 87 SER A O 1
ATOM 699 N N . GLU A 1 91 ? 48.610 0.088 -5.617 1.00 19.00 88 GLU A N 1
ATOM 700 C CA . GLU A 1 91 ? 49.237 0.295 -6.950 1.00 21.20 88 GLU A CA 1
ATOM 701 C C . GLU A 1 91 ? 49.321 -1.009 -7.742 1.00 22.50 88 GLU A C 1
ATOM 702 O O . GLU A 1 91 ? 49.127 -1.030 -8.967 1.00 23.19 88 GLU A O 1
ATOM 708 N N . GLY A 1 92 ? 49.651 -2.092 -7.041 1.00 24.08 89 GLY A N 1
ATOM 709 C CA . GLY A 1 92 ? 49.721 -3.426 -7.640 1.00 25.01 89 GLY A CA 1
ATOM 710 C C . GLY A 1 92 ? 48.532 -4.252 -7.190 1.00 27.06 89 GLY A C 1
ATOM 711 O O . GLY A 1 92 ? 47.508 -3.701 -6.768 1.00 28.37 89 GLY A O 1
ATOM 712 N N . LYS A 1 93 ? 48.672 -5.573 -7.264 1.00 28.77 90 LYS A N 1
ATOM 713 C CA . LYS A 1 93 ? 47.631 -6.486 -6.803 1.00 29.88 90 LYS A CA 1
ATOM 714 C C . LYS A 1 93 ? 47.488 -6.355 -5.289 1.00 30.35 90 LYS A C 1
ATOM 715 O O . LYS A 1 93 ? 48.477 -6.385 -4.560 1.00 30.78 90 LYS A O 1
ATOM 721 N N . PHE A 1 94 ? 46.253 -6.193 -4.828 1.00 30.76 91 PHE A N 1
ATOM 722 C CA . PHE A 1 94 ? 45.984 -5.967 -3.413 1.00 31.01 91 PHE A CA 1
ATOM 723 C C . PHE A 1 94 ? 46.332 -7.235 -2.624 1.00 31.38 91 PHE A C 1
ATOM 724 O O . PHE A 1 94 ? 45.995 -8.347 -3.052 1.00 31.05 91 PHE A O 1
ATOM 732 N N . ASP A 1 95 ? 47.021 -7.060 -1.493 1.00 31.26 92 ASP A N 1
ATOM 733 C CA . ASP A 1 95 ? 47.512 -8.182 -0.693 1.00 31.27 92 ASP A CA 1
ATOM 734 C C . ASP A 1 95 ? 47.181 -7.981 0.786 1.00 31.43 92 ASP A C 1
ATOM 735 O O . ASP A 1 95 ? 47.688 -7.054 1.430 1.00 31.27 92 ASP A O 1
ATOM 740 N N . LEU A 1 96 ? 46.341 -8.860 1.328 1.00 31.35 93 LEU A N 1
ATOM 741 C CA . LEU A 1 96 ? 45.993 -8.793 2.745 1.00 31.36 93 LEU A CA 1
ATOM 742 C C . LEU A 1 96 ? 47.230 -8.974 3.630 1.00 31.37 93 LEU A C 1
ATOM 743 O O . LEU A 1 96 ? 47.304 -8.428 4.727 1.00 31.82 93 LEU A O 1
ATOM 748 N N . LYS A 1 97 ? 48.206 -9.727 3.135 1.00 31.24 94 LYS A N 1
ATOM 749 C CA . LYS A 1 97 ? 49.469 -9.941 3.841 1.00 30.92 94 LYS A CA 1
ATOM 750 C C . LYS A 1 97 ? 50.501 -8.816 3.637 1.00 30.54 94 LYS A C 1
ATOM 751 O O . LYS A 1 97 ? 51.583 -8.861 4.234 1.00 30.71 94 LYS A O 1
ATOM 757 N N . ASP A 1 98 ? 50.199 -7.848 2.773 1.00 29.84 95 ASP A N 1
ATOM 758 C CA . ASP A 1 98 ? 51.068 -6.678 2.578 1.00 29.55 95 ASP A CA 1
ATOM 759 C C . ASP A 1 98 ? 50.308 -5.375 2.822 1.00 28.33 95 ASP A C 1
ATOM 760 O O . ASP A 1 98 ? 49.985 -4.620 1.886 1.00 28.67 95 ASP A O 1
ATOM 765 N N . ARG A 1 99 ? 50.051 -5.110 4.100 1.00 27.09 96 ARG A N 1
ATOM 766 C CA . ARG A 1 99 ? 49.283 -3.946 4.505 1.00 25.23 96 ARG A CA 1
ATOM 767 C C . ARG A 1 99 ? 50.047 -2.639 4.268 1.00 25.09 96 ARG A C 1
ATOM 768 O O . ARG A 1 99 ? 49.440 -1.582 4.100 1.00 24.82 96 ARG A O 1
ATOM 776 N N . ASP A 1 100 ? 51.370 -2.703 4.203 1.00 23.94 97 ASP A N 1
ATOM 777 C CA . ASP A 1 100 ? 52.175 -1.508 3.993 1.00 23.06 97 ASP A CA 1
ATOM 778 C C . ASP A 1 100 ? 51.969 -0.918 2.595 1.00 21.99 97 ASP A C 1
ATOM 779 O O . ASP A 1 100 ? 52.215 0.271 2.388 1.00 22.27 97 ASP A O 1
ATOM 784 N N . ALA A 1 101 ? 51.516 -1.747 1.655 1.00 20.70 98 ALA A N 1
ATOM 785 C CA . ALA A 1 101 ? 51.284 -1.333 0.259 1.00 20.47 98 ALA A CA 1
ATOM 786 C C . ALA A 1 101 ? 49.858 -0.805 0.056 1.00 19.34 98 ALA A C 1
ATOM 787 O O . ALA A 1 101 ? 49.498 -0.423 -1.052 1.00 18.57 98 ALA A O 1
ATOM 789 N N . TRP A 1 102 ? 49.042 -0.803 1.111 1.00 19.06 99 TRP A N 1
ATOM 790 C CA . TRP A 1 102 ? 47.657 -0.312 0.958 1.00 17.92 99 TRP A CA 1
ATOM 791 C C . TRP A 1 102 ? 47.619 1.185 0.693 1.00 16.40 99 TRP A C 1
ATOM 792 O O . TRP A 1 102 ? 48.442 1.935 1.220 1.00 17.26 99 TRP A O 1
ATOM 803 N N . LEU A 1 103 ? 46.676 1.599 -0.155 1.00 13.95 100 LEU A N 1
ATOM 804 C CA . LEU A 1 103 ? 46.367 3.000 -0.375 1.00 12.15 100 LEU A CA 1
ATOM 805 C C . LEU A 1 103 ? 44.915 3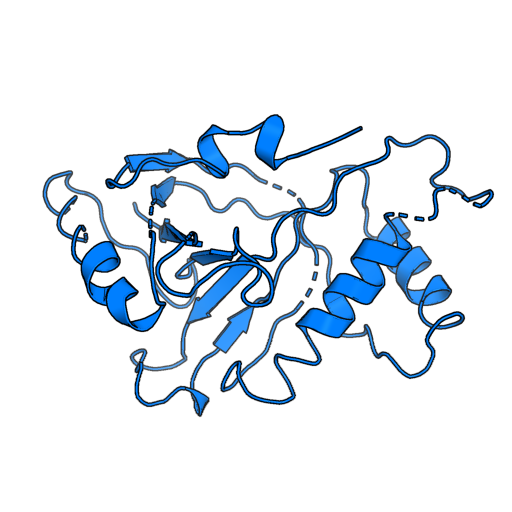.150 0.056 1.00 10.35 100 LEU A C 1
ATOM 806 O O . LEU A 1 103 ? 44.115 2.221 -0.091 1.00 10.14 100 LEU A O 1
ATOM 811 N N . TRP A 1 104 ? 44.560 4.317 0.577 1.00 9.69 101 TRP A N 1
ATOM 812 C CA . TRP A 1 104 ? 43.214 4.495 1.056 1.00 8.87 101 TRP A CA 1
ATOM 813 C C . TRP A 1 104 ? 42.779 5.935 1.076 1.00 9.98 101 TRP A C 1
ATOM 814 O O . TRP A 1 104 ? 43.591 6.844 0.969 1.00 8.68 101 TRP A O 1
ATOM 825 N N . THR A 1 105 ? 41.460 6.111 1.200 1.00 9.34 102 THR A N 1
ATOM 826 C CA . THR A 1 105 ? 40.869 7.396 1.513 1.00 10.02 102 THR A CA 1
ATOM 827 C C . THR A 1 105 ? 39.883 7.181 2.652 1.00 9.68 102 THR A C 1
ATOM 828 O O . THR A 1 105 ? 38.963 6.396 2.507 1.00 10.61 102 THR A O 1
ATOM 832 N N . SER A 1 106 ? 40.099 7.893 3.749 1.00 9.06 103 SER A N 1
ATOM 833 C CA A SER A 1 106 ? 39.219 7.916 4.905 0.70 9.39 103 SER A CA 1
ATOM 834 C CA B SER A 1 106 ? 39.194 7.904 4.902 0.30 9.86 103 SER A CA 1
ATOM 835 C C . SER A 1 106 ? 38.214 9.044 4.738 1.00 9.49 103 SER A C 1
ATOM 836 O O . SER A 1 106 ? 38.587 10.165 4.339 1.00 9.67 103 SER A O 1
ATOM 841 N N . ILE A 1 107 ? 36.948 8.776 5.044 1.00 9.00 104 ILE A N 1
ATOM 842 C CA . ILE A 1 107 ? 35.894 9.758 4.747 1.00 9.18 104 ILE A CA 1
ATOM 843 C C . ILE A 1 107 ? 34.801 9.814 5.840 1.00 8.23 104 ILE A C 1
ATOM 844 O O . ILE A 1 107 ? 34.529 8.807 6.544 1.00 7.69 104 ILE A O 1
ATOM 849 N N . LEU A 1 108 ? 34.194 10.995 5.950 1.00 8.63 105 LEU A N 1
ATOM 850 C CA . LEU A 1 108 ? 32.990 11.219 6.752 1.00 8.47 105 LEU A CA 1
ATOM 851 C C . LEU A 1 108 ? 32.009 12.046 5.930 1.00 7.77 105 LEU A C 1
ATOM 852 O O . LEU A 1 108 ? 32.352 13.119 5.461 1.00 8.81 105 LEU A O 1
ATOM 857 N N . ARG A 1 109 ? 30.802 11.548 5.742 1.00 7.58 106 ARG A N 1
ATOM 858 C CA . ARG A 1 109 ? 29.752 12.310 5.056 1.00 8.02 106 ARG A CA 1
ATOM 859 C C . ARG A 1 109 ? 29.421 13.589 5.821 1.00 7.91 106 ARG A C 1
ATOM 860 O O . ARG A 1 109 ? 29.504 13.619 7.052 1.00 8.54 106 ARG A O 1
ATOM 868 N N . GLN A 1 110 ? 29.104 14.672 5.110 1.00 8.20 107 GLN A N 1
ATOM 869 C CA . GLN A 1 110 ? 28.723 15.942 5.682 1.00 8.70 107 GLN A CA 1
ATOM 870 C C . GLN A 1 110 ? 27.387 16.374 5.140 1.00 8.41 107 GLN A C 1
ATOM 871 O O . GLN A 1 110 ? 27.006 16.011 4.028 1.00 8.22 107 GLN A O 1
ATOM 877 N N . PRO A 1 111 ? 26.676 17.176 5.913 1.00 8.39 108 PRO A N 1
ATOM 878 C CA . PRO A 1 111 ? 25.514 17.857 5.340 1.00 9.01 108 PRO A CA 1
ATOM 879 C C . PRO A 1 111 ? 25.848 18.640 4.092 1.00 9.60 108 PRO A C 1
ATOM 880 O O . PRO A 1 111 ? 26.952 19.115 3.948 1.00 9.73 108 PRO A O 1
ATOM 884 N N . ASP A 1 112 ? 24.877 18.749 3.198 1.00 11.02 109 ASP A N 1
ATOM 885 C CA . ASP A 1 112 ? 25.057 19.480 1.951 1.00 12.30 109 ASP A CA 1
ATOM 886 C C . ASP A 1 112 ? 25.458 20.956 2.196 1.00 12.12 109 ASP A C 1
ATOM 887 O O . ASP A 1 112 ? 26.113 21.573 1.332 1.00 14.31 109 ASP A O 1
ATOM 892 N N . PHE A 1 113 ? 25.110 21.518 3.361 1.00 12.41 110 PHE A N 1
ATOM 893 C CA . PHE A 1 113 ? 25.422 22.928 3.629 1.00 12.16 110 PHE A CA 1
ATOM 894 C C . PHE A 1 113 ? 26.914 23.185 3.867 1.00 12.57 110 PHE A C 1
ATOM 895 O O . PHE A 1 113 ? 27.341 24.339 3.841 1.00 13.41 110 PHE A O 1
ATOM 903 N N . VAL A 1 114 ? 27.682 22.124 4.108 1.00 10.57 111 VAL A N 1
ATOM 904 C CA . VAL A 1 114 ? 29.111 22.253 4.291 1.00 10.95 111 VAL A CA 1
ATOM 905 C C . VAL A 1 114 ? 29.765 22.479 2.926 1.00 11.94 111 VAL A C 1
ATOM 906 O O . VAL A 1 114 ? 29.856 21.556 2.109 1.00 13.88 111 VAL A O 1
ATOM 910 N N . THR A 1 115 ? 30.273 23.695 2.745 1.00 12.23 112 THR A N 1
ATOM 911 C CA . THR A 1 115 ? 30.926 24.159 1.540 1.00 12.26 112 THR A CA 1
ATOM 912 C C . THR A 1 115 ? 32.415 24.367 1.792 1.00 11.60 112 THR A C 1
ATOM 913 O O . THR A 1 115 ? 32.893 24.303 2.933 1.00 11.58 112 THR A O 1
ATOM 917 N N . GLU A 1 116 ? 33.147 24.682 0.731 1.00 13.11 113 GLU A N 1
ATOM 918 C CA . GLU A 1 116 ? 34.564 24.938 0.885 1.00 13.32 113 GLU A CA 1
ATOM 919 C C . GLU A 1 116 ? 34.820 26.098 1.883 1.00 13.51 113 GLU A C 1
ATOM 920 O O . GLU A 1 116 ? 35.723 26.032 2.691 1.00 13.44 113 GLU A O 1
ATOM 926 N N . GLU A 1 117 ? 33.967 27.117 1.872 1.00 14.79 114 GLU A N 1
ATOM 927 C CA . GLU A 1 117 ? 34.070 28.222 2.839 1.00 15.15 114 GLU A CA 1
ATOM 928 C C . GLU A 1 117 ? 33.877 27.743 4.282 1.00 15.02 114 GLU A C 1
ATOM 929 O O . GLU A 1 117 ? 34.549 28.220 5.210 1.00 16.18 114 GLU A O 1
ATOM 935 N N . VAL A 1 118 ? 32.943 26.811 4.486 1.00 14.48 115 VAL A N 1
ATOM 936 C CA . VAL A 1 118 ? 32.732 26.272 5.815 1.00 13.75 115 VAL A CA 1
ATOM 937 C C . VAL A 1 118 ? 33.955 25.456 6.229 1.00 13.07 115 VAL A C 1
ATOM 938 O O . VAL A 1 118 ? 34.396 25.523 7.382 1.00 13.40 115 VAL A O 1
ATOM 942 N N . LEU A 1 119 ? 34.530 24.683 5.298 1.00 12.86 116 LEU A N 1
ATOM 943 C CA . LEU A 1 119 ? 35.721 23.905 5.623 1.00 13.04 116 LEU A CA 1
ATOM 944 C C . LEU A 1 119 ? 36.883 24.814 6.061 1.00 13.08 116 LEU A C 1
ATOM 945 O O . LEU A 1 119 ? 37.578 24.532 7.039 1.00 13.91 116 LEU A O 1
ATOM 950 N N . GLU A 1 120 ? 37.079 25.910 5.332 1.00 14.10 117 GLU A N 1
ATOM 951 C CA . GLU A 1 120 ? 38.171 26.833 5.622 1.00 15.01 117 GLU A CA 1
ATOM 952 C C . GLU A 1 120 ? 37.981 27.443 7.018 1.00 15.27 117 GLU A C 1
ATOM 953 O O . GLU A 1 120 ? 38.940 27.570 7.796 1.00 16.45 117 GLU A O 1
ATOM 959 N N . TRP A 1 121 ? 36.741 27.799 7.335 1.00 14.88 118 TRP A N 1
ATOM 960 C CA . TRP A 1 121 ? 36.393 28.341 8.644 1.00 14.99 118 TRP A CA 1
ATOM 961 C C . TRP A 1 121 ? 36.726 27.318 9.729 1.00 14.49 118 TRP A C 1
ATOM 962 O O . TRP A 1 121 ? 37.337 27.653 10.746 1.00 14.29 118 TRP A O 1
ATOM 973 N N . ALA A 1 122 ? 36.306 26.073 9.514 1.00 14.03 119 ALA A N 1
ATOM 974 C CA . ALA A 1 122 ? 36.507 25.011 10.483 1.00 13.45 119 ALA A CA 1
ATOM 975 C C . ALA A 1 122 ? 37.988 24.766 10.712 1.00 12.98 119 ALA A C 1
ATOM 976 O O . ALA A 1 122 ? 38.399 24.526 11.835 1.00 13.07 119 ALA A O 1
ATOM 978 N N . LYS A 1 123 ? 38.787 24.807 9.647 1.00 12.97 120 LYS A N 1
ATOM 979 C CA . LYS A 1 123 ? 40.229 24.605 9.786 1.00 13.49 120 LYS A CA 1
ATOM 980 C C . LYS A 1 123 ? 40.841 25.684 10.666 1.00 13.64 120 LYS A C 1
ATOM 981 O O . LYS A 1 123 ? 41.703 25.399 11.494 1.00 14.03 120 LYS A O 1
ATOM 987 N N . GLU A 1 124 ? 40.403 26.916 10.468 1.00 13.84 121 GLU A N 1
ATOM 988 C CA . GLU A 1 124 ? 40.917 28.036 11.262 1.00 15.30 121 GLU A CA 1
ATOM 989 C C . GLU A 1 124 ? 40.506 27.880 12.736 1.00 14.61 121 GLU A C 1
ATOM 990 O O . GLU A 1 124 ? 41.335 28.030 13.649 1.00 15.37 121 GLU A O 1
ATOM 996 N N . VAL A 1 125 ? 39.237 27.552 12.983 1.00 14.08 122 VAL A N 1
ATOM 997 C CA . VAL A 1 125 ? 38.783 27.311 14.357 1.00 14.83 122 VAL A CA 1
ATOM 998 C C . VAL A 1 125 ? 39.560 26.188 15.033 1.00 14.60 122 VAL A C 1
ATOM 999 O O . VAL A 1 125 ? 40.013 26.343 16.170 1.00 15.56 122 VAL A O 1
ATOM 1003 N N . ALA A 1 126 ? 39.780 25.079 14.319 1.00 14.91 123 ALA A N 1
ATOM 1004 C CA . ALA A 1 126 ? 40.462 23.928 14.901 1.00 15.82 123 ALA A CA 1
ATOM 1005 C C . ALA A 1 126 ? 41.946 24.190 15.153 1.00 16.36 123 ALA A C 1
ATOM 1006 O O . ALA A 1 126 ? 42.522 23.608 16.060 1.00 16.41 123 ALA A O 1
ATOM 1008 N N . ARG A 1 127 ? 42.547 25.038 14.330 1.00 17.41 124 ARG A N 1
ATOM 1009 C CA A ARG A 1 127 ? 43.945 25.430 14.512 0.50 17.87 124 ARG A CA 1
ATOM 1010 C CA B ARG A 1 127 ? 43.939 25.445 14.495 0.50 18.09 124 ARG A CA 1
ATOM 1011 C C . ARG A 1 127 ? 44.138 26.196 15.811 1.00 18.26 124 ARG A C 1
ATOM 1012 O O . ARG A 1 127 ? 45.189 26.061 16.473 1.00 18.55 124 ARG A O 1
ATOM 1027 N N . LYS A 1 128 ? 43.147 27.008 16.164 1.00 19.22 125 LYS A N 1
ATOM 1028 C CA . LYS A 1 128 ? 43.180 27.769 17.411 1.00 19.58 125 LYS A CA 1
ATOM 1029 C C . LYS A 1 128 ? 42.913 26.847 18.602 1.00 19.92 125 LYS A C 1
ATOM 1030 O O . LYS A 1 128 ? 43.588 26.932 19.616 1.00 20.26 125 LYS A O 1
ATOM 1036 N N . LYS A 1 129 ? 41.922 25.979 18.479 1.00 20.33 126 LYS A N 1
ATOM 1037 C CA . LYS A 1 129 ? 41.528 25.097 19.583 1.00 20.84 126 LYS A CA 1
ATOM 1038 C C . LYS A 1 129 ? 42.479 23.897 19.769 1.00 21.69 126 LYS A C 1
ATOM 1039 O O . LYS A 1 129 ? 42.729 23.462 20.914 1.00 21.94 126 LYS A O 1
ATOM 1045 N N . LYS A 1 130 ? 42.999 23.360 18.664 1.00 21.83 127 LYS A N 1
ATOM 1046 C CA . LYS A 1 130 ? 43.960 22.233 18.689 1.00 22.09 127 LYS A CA 1
ATOM 1047 C C . LYS A 1 130 ? 45.094 22.482 17.697 1.00 21.48 127 LYS A C 1
ATOM 1048 O O . LYS A 1 130 ? 45.121 21.890 16.597 1.00 20.62 127 LYS A O 1
ATOM 1054 N N . PRO A 1 131 ? 46.036 23.369 18.058 1.00 21.55 128 PRO A N 1
ATOM 1055 C CA . PRO A 1 131 ? 47.120 23.757 17.149 1.00 21.69 128 PRO A CA 1
ATOM 1056 C C . PRO A 1 131 ? 48.059 22.636 16.735 1.00 21.58 128 PRO A C 1
ATOM 1057 O O . PRO A 1 131 ? 48.760 22.769 15.728 1.00 21.49 128 PRO A O 1
ATOM 1061 N N . ASP A 1 132 ? 48.090 21.547 17.496 1.00 21.23 129 ASP A N 1
ATOM 1062 C CA . ASP A 1 132 ? 48.984 20.445 17.192 1.00 21.13 129 ASP A CA 1
ATOM 1063 C C . ASP A 1 132 ? 48.364 19.380 16.297 1.00 20.37 129 ASP A C 1
ATOM 1064 O O . ASP A 1 132 ? 49.054 18.429 15.920 1.00 21.97 129 ASP A O 1
ATOM 1069 N N . VAL A 1 133 ? 47.080 19.534 15.953 1.00 19.49 130 VAL A N 1
ATOM 1070 C CA . VAL A 1 133 ? 46.409 18.638 15.005 1.00 18.70 130 VAL A CA 1
ATOM 1071 C C . VAL A 1 133 ? 46.454 19.263 13.616 1.00 17.09 130 VAL A C 1
ATOM 1072 O O . VAL A 1 133 ? 45.837 20.293 13.366 1.00 16.74 130 VAL A O 1
ATOM 1076 N N . ASP A 1 134 ? 47.199 18.644 12.703 1.00 15.40 131 ASP A N 1
ATOM 1077 C CA . ASP A 1 134 ? 47.288 19.149 11.344 1.00 14.81 131 ASP A CA 1
ATOM 1078 C C . ASP A 1 134 ? 46.049 18.720 10.546 1.00 14.80 131 ASP A C 1
ATOM 1079 O O . ASP A 1 134 ? 45.675 17.565 10.573 1.00 15.98 131 ASP A O 1
ATOM 1084 N N . THR A 1 135 ? 45.438 19.645 9.823 1.00 12.90 132 THR A N 1
ATOM 1085 C CA . THR A 1 135 ? 44.268 19.315 9.017 1.00 13.42 132 THR A CA 1
ATOM 1086 C C . THR A 1 135 ? 44.475 19.624 7.530 1.00 12.37 132 THR A C 1
ATOM 1087 O O . THR A 1 135 ? 43.515 19.663 6.743 1.00 13.05 132 THR A O 1
ATOM 1091 N N . SER A 1 136 ? 45.730 19.753 7.117 1.00 12.07 133 SER A N 1
ATOM 1092 C CA . SER A 1 136 ? 46.063 20.124 5.750 1.00 11.58 133 SER A CA 1
ATOM 1093 C C . SER A 1 136 ? 45.523 19.153 4.717 1.00 10.71 133 SER A C 1
ATOM 1094 O O . SER A 1 136 ? 45.183 19.559 3.605 1.00 12.66 133 SER A O 1
ATOM 1097 N N . ARG A 1 137 ? 45.464 17.858 5.071 1.00 10.54 134 ARG A N 1
ATOM 1098 C CA . ARG A 1 137 ? 45.063 16.822 4.138 1.00 9.77 134 ARG A CA 1
ATOM 1099 C C . ARG A 1 137 ? 43.543 16.641 4.039 1.00 9.09 134 ARG A C 1
ATOM 1100 O O . ARG A 1 137 ? 43.078 15.865 3.190 1.00 9.89 134 ARG A O 1
ATOM 1108 N N . VAL A 1 138 ? 42.796 17.318 4.906 1.00 9.03 135 VAL A N 1
ATOM 1109 C CA . VAL A 1 138 ? 41.327 17.221 4.865 1.00 9.22 135 VAL A CA 1
ATOM 1110 C C . VAL A 1 138 ? 40.786 18.050 3.724 1.00 9.63 135 VAL A C 1
ATOM 1111 O O . VAL A 1 138 ? 40.947 19.268 3.713 1.00 9.38 135 VAL A O 1
ATOM 1115 N N . LYS A 1 139 ? 40.108 17.385 2.795 1.00 8.96 136 LYS A N 1
ATOM 1116 C CA . LYS A 1 139 ? 39.441 18.043 1.675 1.00 9.24 136 LYS A CA 1
ATOM 1117 C C . LYS A 1 139 ? 37.952 17.766 1.661 1.00 9.76 136 LYS A C 1
ATOM 1118 O O . LYS A 1 139 ? 37.489 16.788 2.260 1.00 10.94 136 LYS A O 1
ATOM 1124 N N . LEU A 1 140 ? 37.217 18.660 1.010 1.00 10.11 137 LEU A N 1
ATOM 1125 C CA . LEU A 1 140 ? 35.775 18.484 0.808 1.00 10.22 137 LEU A CA 1
ATOM 1126 C C . LEU A 1 140 ? 35.528 18.107 -0.658 1.00 9.32 137 LEU A C 1
ATOM 1127 O O . LEU A 1 140 ? 35.912 18.856 -1.569 1.00 11.19 137 LEU A O 1
ATOM 1132 N N . VAL A 1 141 ? 34.843 16.979 -0.865 1.00 10.56 138 VAL A N 1
ATOM 1133 C CA . VAL A 1 141 ? 34.566 16.410 -2.150 1.00 11.01 138 VAL A CA 1
ATOM 1134 C C . VAL A 1 141 ? 33.118 15.936 -2.210 1.00 11.35 138 VAL A C 1
ATOM 1135 O O . VAL A 1 141 ? 32.675 15.164 -1.351 1.00 11.33 138 VAL A O 1
ATOM 1139 N N . ARG A 1 142 ? 32.414 16.385 -3.230 1.00 11.24 139 ARG A N 1
ATOM 1140 C CA . ARG A 1 142 ? 31.107 15.831 -3.584 1.00 12.34 139 ARG A CA 1
ATOM 1141 C C . ARG A 1 142 ? 31.378 14.713 -4.591 1.00 11.72 139 ARG A C 1
ATOM 1142 O O . ARG A 1 142 ? 32.084 14.926 -5.596 1.00 13.04 139 ARG A O 1
ATOM 1150 N N . PHE A 1 143 ? 30.872 13.514 -4.295 1.00 11.00 140 PHE A N 1
ATOM 1151 C CA . PHE A 1 143 ? 31.251 12.294 -5.007 1.00 10.86 140 PHE A CA 1
ATOM 1152 C C . PHE A 1 143 ? 30.052 11.392 -5.174 1.00 10.22 140 PHE A C 1
ATOM 1153 O O . PHE A 1 143 ? 29.385 11.078 -4.186 1.00 10.48 140 PHE A O 1
ATOM 1161 N N . GLU A 1 144 ? 29.831 10.947 -6.412 1.00 10.34 141 GLU A N 1
ATOM 1162 C CA . GLU A 1 144 ? 28.791 9.983 -6.740 1.00 10.59 141 GLU A CA 1
ATOM 1163 C C . GLU A 1 144 ? 29.431 8.635 -6.912 1.00 9.64 141 GLU A C 1
ATOM 1164 O O . GLU A 1 144 ? 30.118 8.382 -7.924 1.00 10.15 141 GLU A O 1
ATOM 1170 N N . GLU A 1 145 ? 29.209 7.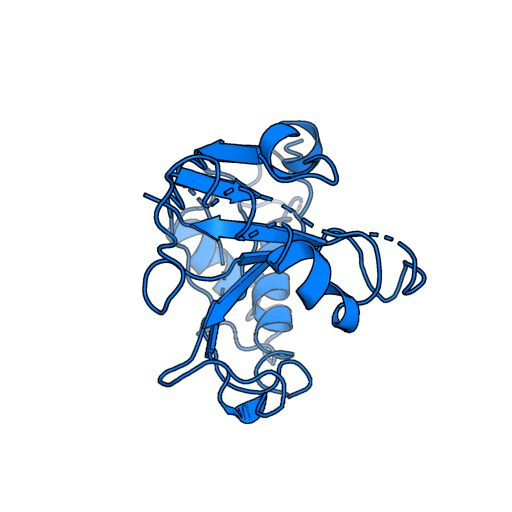753 -5.951 1.00 9.78 142 GLU A N 1
ATOM 1171 C CA . GLU A 1 145 ? 29.778 6.418 -6.030 1.00 10.03 142 GLU A CA 1
ATOM 1172 C C . GLU A 1 145 ? 29.149 5.595 -7.153 1.00 9.44 142 GLU A C 1
ATOM 1173 O O . GLU A 1 145 ? 29.858 4.829 -7.793 1.00 11.34 142 GLU A O 1
ATOM 1179 N N . GLY A 1 146 ? 27.843 5.777 -7.392 1.00 9.50 143 GLY A N 1
ATOM 1180 C CA . GLY A 1 146 ? 27.172 5.138 -8.535 1.00 9.78 143 GLY A CA 1
ATOM 1181 C C . GLY A 1 146 ? 26.704 3.704 -8.298 1.00 9.67 143 GLY A C 1
ATOM 1182 O O . GLY A 1 146 ? 26.326 3.347 -7.178 1.00 9.80 143 GLY A O 1
ATOM 1183 N N . GLU A 1 147 ? 26.667 2.910 -9.373 1.00 10.74 144 GLU A N 1
ATOM 1184 C CA . GLU A 1 147 ? 26.113 1.558 -9.322 1.00 11.24 144 GLU A CA 1
ATOM 1185 C C . GLU A 1 147 ? 27.059 0.624 -8.576 1.00 11.68 144 GLU A C 1
ATOM 1186 O O . GLU A 1 147 ? 28.233 0.491 -8.937 1.00 11.38 144 GLU A O 1
ATOM 1192 N N . CYS A 1 148 ? 26.545 -0.002 -7.526 1.00 11.61 145 CYS A N 1
ATOM 1193 C CA . CYS A 1 148 ? 27.341 -0.886 -6.710 1.00 11.03 145 CYS A CA 1
ATOM 1194 C C . CYS A 1 148 ? 26.562 -2.147 -6.323 1.00 10.96 145 CYS A C 1
ATOM 1195 O O . CYS A 1 148 ? 25.343 -2.254 -6.539 1.00 11.41 145 CYS A O 1
ATOM 1198 N N . VAL A 1 149 ? 27.285 -3.058 -5.690 1.00 10.90 146 VAL A N 1
ATOM 1199 C CA . VAL A 1 149 ? 26.709 -4.159 -4.944 1.00 11.45 146 VAL A CA 1
ATOM 1200 C C . VAL A 1 149 ? 27.163 -4.011 -3.504 1.00 11.00 146 VAL A C 1
ATOM 1201 O O . VAL A 1 149 ? 28.309 -3.659 -3.242 1.00 11.53 146 VAL A O 1
ATOM 1205 N N . GLN A 1 150 ? 26.244 -4.210 -2.571 1.00 10.85 147 GLN A N 1
ATOM 1206 C CA . GLN A 1 150 ? 26.596 -4.093 -1.138 1.00 11.24 147 GLN A CA 1
ATOM 1207 C C . GLN A 1 150 ? 26.022 -5.222 -0.324 1.00 11.77 147 GLN A C 1
ATOM 1208 O O . GLN A 1 150 ? 25.063 -5.886 -0.727 1.00 11.37 147 GLN A O 1
ATOM 1230 N N . HIS A 1 153 ? 28.370 -7.066 6.478 1.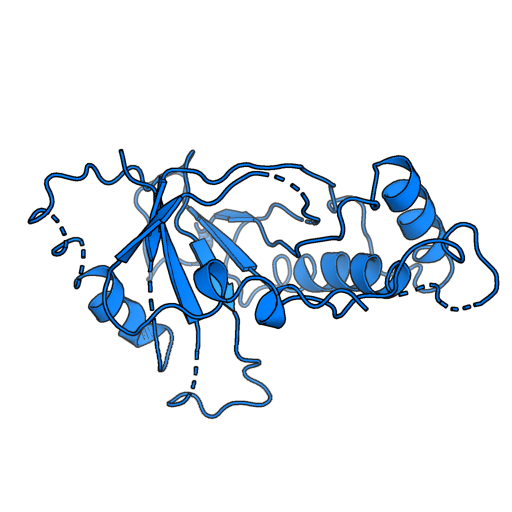00 11.90 150 HIS A N 1
ATOM 1231 C CA . HIS A 1 153 ? 29.280 -8.041 7.024 1.00 12.92 150 HIS A CA 1
ATOM 1232 C C . HIS A 1 153 ? 29.180 -7.948 8.541 1.00 12.20 150 HIS A C 1
ATOM 1233 O O . HIS A 1 153 ? 29.481 -6.905 9.116 1.00 12.77 150 HIS A O 1
ATOM 1240 N N . VAL A 1 154 ? 28.746 -9.035 9.190 1.00 12.68 151 VAL A N 1
ATOM 1241 C CA . VAL A 1 154 ? 28.743 -9.111 10.651 1.00 13.25 151 VAL A CA 1
ATOM 1242 C C . VAL A 1 154 ? 29.864 -10.060 11.099 1.00 14.22 151 VAL A C 1
ATOM 1243 O O . VAL A 1 154 ? 29.903 -11.221 10.668 1.00 15.85 151 VAL A O 1
ATOM 1247 N N . GLY A 1 155 ? 30.768 -9.540 11.926 1.00 14.95 152 GLY A N 1
ATOM 1248 C CA . GLY A 1 155 ? 31.893 -10.318 12.460 1.00 16.31 152 GLY A CA 1
ATOM 1249 C C . GLY A 1 155 ? 33.256 -9.693 12.181 1.00 17.18 152 GLY A C 1
ATOM 1250 O O . GLY A 1 155 ? 33.355 -8.601 11.645 1.00 17.00 152 GLY A O 1
ATOM 1251 N N . PRO A 1 156 ? 34.333 -10.421 12.522 1.00 18.88 153 PRO A N 1
ATOM 1252 C CA . PRO A 1 156 ? 35.713 -9.907 12.407 1.00 20.11 153 PRO A CA 1
ATOM 1253 C C . PRO A 1 156 ? 36.130 -9.568 10.961 1.00 21.04 153 PRO A C 1
ATOM 1254 O O . PRO A 1 156 ? 35.600 -10.154 10.004 1.00 20.22 153 PRO A O 1
ATOM 1258 N N . PHE A 1 157 ? 37.050 -8.612 10.796 1.00 22.29 154 PHE A N 1
ATOM 1259 C CA . PHE A 1 157 ? 37.486 -8.209 9.443 1.00 22.77 154 PHE A CA 1
ATOM 1260 C C . PHE A 1 157 ? 38.104 -9.412 8.701 1.00 23.33 154 PHE A C 1
ATOM 1261 O O . PHE A 1 157 ? 38.015 -9.501 7.476 1.00 23.15 154 PHE A O 1
ATOM 1269 N N . SER A 1 158 ? 38.702 -10.345 9.439 1.00 23.69 155 SER A N 1
ATOM 1270 C CA . SER A 1 158 ? 39.345 -11.508 8.819 1.00 23.64 155 SER A CA 1
ATOM 1271 C C . SER A 1 158 ? 38.371 -12.423 8.056 1.00 23.66 155 SER A C 1
ATOM 1272 O O . SER A 1 158 ? 38.800 -13.171 7.164 1.00 23.47 155 SER A O 1
ATOM 1275 N N . GLU A 1 159 ? 37.084 -12.374 8.428 1.00 22.66 156 GLU A N 1
ATOM 1276 C CA . GLU A 1 159 ? 36.030 -13.153 7.762 1.00 22.02 156 GLU A CA 1
ATOM 1277 C C . GLU A 1 159 ? 35.422 -12.435 6.550 1.00 20.58 156 GLU A C 1
ATOM 1278 O O . GLU A 1 159 ? 34.558 -12.998 5.869 1.00 19.78 156 GLU A O 1
ATOM 1284 N N . GLU A 1 160 ? 35.896 -11.226 6.254 1.00 20.48 157 GLU A N 1
ATOM 1285 C CA . GLU A 1 160 ? 35.376 -10.451 5.120 1.00 20.45 157 GLU A CA 1
ATOM 1286 C C . GLU A 1 160 ? 35.488 -11.199 3.799 1.00 19.65 157 GLU A C 1
ATOM 1287 O O . GLU A 1 160 ? 34.639 -11.043 2.934 1.00 19.00 157 GLU A O 1
ATOM 1293 N N . VAL A 1 161 ? 36.550 -11.986 3.642 1.00 19.49 158 VAL A N 1
ATOM 1294 C CA . VAL A 1 161 ? 36.765 -12.785 2.433 1.00 19.24 158 VAL A CA 1
ATOM 1295 C C . VAL A 1 161 ? 35.495 -13.555 2.017 1.00 18.58 158 VAL A C 1
ATOM 1296 O O . VAL A 1 161 ? 35.172 -13.677 0.816 1.00 18.81 158 VAL A O 1
ATOM 1300 N N . HIS A 1 162 ? 34.762 -14.059 3.006 1.00 18.10 159 HIS A N 1
ATOM 1301 C CA . HIS A 1 162 ? 33.588 -14.879 2.720 1.00 18.29 159 HIS A CA 1
ATOM 1302 C C . HIS A 1 162 ? 32.429 -14.028 2.219 1.00 17.98 159 HIS A C 1
ATOM 1303 O O . HIS A 1 162 ? 31.696 -14.433 1.322 1.00 18.47 159 HIS A O 1
ATOM 1310 N N . THR A 1 163 ? 32.275 -12.846 2.810 1.00 17.35 160 THR A N 1
ATOM 1311 C CA . THR A 1 163 ? 31.280 -11.857 2.366 1.00 16.52 160 THR A CA 1
ATOM 1312 C C . THR A 1 163 ? 31.602 -11.393 0.946 1.00 16.44 160 THR A C 1
ATOM 1313 O O . THR A 1 163 ? 30.731 -11.393 0.077 1.00 17.01 160 THR A O 1
ATOM 1317 N N . VAL A 1 164 ? 32.861 -11.045 0.691 1.00 16.33 161 VAL A N 1
ATOM 1318 C CA . VAL A 1 164 ? 33.265 -10.637 -0.659 1.00 16.33 161 VAL A CA 1
ATOM 1319 C C . VAL A 1 164 ? 33.002 -11.763 -1.662 1.00 16.25 161 VAL A C 1
ATOM 1320 O O . VAL A 1 164 ? 32.487 -11.527 -2.757 1.00 16.10 161 VAL A O 1
ATOM 1324 N N . ALA A 1 165 ? 33.322 -12.993 -1.290 1.00 17.33 162 ALA A N 1
ATOM 1325 C CA . ALA A 1 165 ? 33.046 -14.126 -2.194 1.00 17.16 162 ALA A CA 1
ATOM 1326 C C . ALA A 1 165 ? 31.563 -14.204 -2.593 1.00 17.52 162 ALA A C 1
ATOM 1327 O O . ALA A 1 165 ? 31.234 -14.438 -3.775 1.00 17.49 162 ALA A O 1
ATOM 1329 N N . GLU A 1 166 ? 30.665 -14.054 -1.613 1.00 17.34 163 GLU A N 1
ATOM 1330 C CA . GLU A 1 166 ? 29.205 -14.038 -1.887 1.00 17.39 163 GLU A CA 1
ATOM 1331 C C . GLU A 1 166 ? 28.853 -12.936 -2.861 1.00 17.39 163 GLU A C 1
ATOM 1332 O O . GLU A 1 166 ? 28.044 -13.133 -3.754 1.00 17.52 163 GLU A O 1
ATOM 1346 N N . HIS A 1 168 ? 30.869 -11.394 -5.098 1.00 17.12 165 HIS A N 1
ATOM 1347 C CA . HIS A 1 168 ? 31.403 -11.785 -6.413 1.00 17.81 165 HIS A CA 1
ATOM 1348 C C . HIS A 1 168 ? 30.495 -12.796 -7.124 1.00 18.63 165 HIS A C 1
ATOM 1349 O O . HIS A 1 168 ? 30.251 -12.693 -8.325 1.00 18.58 165 HIS A O 1
ATOM 1356 N N . GLN A 1 169 ? 30.000 -13.766 -6.367 1.00 18.11 166 GLN A N 1
ATOM 1357 C CA . GLN A 1 169 ? 29.109 -14.811 -6.901 1.00 19.83 166 GLN A CA 1
ATOM 1358 C C . GLN A 1 169 ? 27.802 -14.175 -7.398 1.00 19.29 166 GLN A C 1
ATOM 1359 O O . GLN A 1 169 ? 27.312 -14.480 -8.495 1.00 19.37 166 GLN A O 1
ATOM 1365 N N . PHE A 1 170 ? 27.268 -13.251 -6.607 1.00 18.02 167 PHE A N 1
ATOM 1366 C CA . PHE A 1 170 ? 26.087 -12.493 -7.004 1.00 18.54 167 PHE A CA 1
ATOM 1367 C C . PHE A 1 170 ? 26.339 -11.730 -8.312 1.00 18.79 167 PHE A C 1
ATOM 1368 O O . PHE A 1 170 ? 25.503 -11.744 -9.218 1.00 19.42 167 PHE A O 1
ATOM 1384 N N . GLU A 1 172 ? 28.404 -12.428 -10.689 1.00 21.03 169 GLU A N 1
ATOM 1385 C CA . GLU A 1 172 ? 28.501 -13.392 -11.777 1.00 22.61 169 GLU A CA 1
ATOM 1386 C C . GLU A 1 172 ? 27.123 -13.805 -12.228 1.00 22.64 169 GLU A C 1
ATOM 1387 O O . GLU A 1 172 ? 26.837 -13.823 -13.437 1.00 22.58 169 GLU A O 1
ATOM 1393 N N . THR A 1 173 ? 26.297 -14.184 -11.261 1.00 22.83 170 THR A N 1
ATOM 1394 C CA . THR A 1 173 ? 24.933 -14.649 -11.522 1.00 23.47 170 THR A CA 1
ATOM 1395 C C . THR A 1 173 ? 24.064 -13.566 -12.174 1.00 23.21 170 THR A C 1
ATOM 1396 O O . THR A 1 173 ? 23.257 -13.870 -13.061 1.00 23.92 170 THR A O 1
ATOM 1400 N N . GLU A 1 174 ? 24.284 -12.308 -11.776 1.00 22.45 171 GLU A N 1
ATOM 1401 C CA . GLU A 1 174 ? 23.497 -11.170 -12.266 1.00 22.63 171 GLU A CA 1
ATOM 1402 C C . GLU A 1 174 ? 24.050 -10.518 -13.527 1.00 22.23 171 GLU A C 1
ATOM 1403 O O . GLU A 1 174 ? 23.442 -9.584 -14.062 1.00 23.32 171 GLU A O 1
ATOM 1409 N N . GLY A 1 175 ? 25.201 -10.986 -14.000 1.00 22.10 172 GLY A N 1
ATOM 1410 C CA . GLY A 1 175 ? 25.806 -10.448 -15.220 1.00 21.49 172 GLY A CA 1
ATOM 1411 C C . GLY A 1 175 ? 26.377 -9.065 -15.022 1.00 21.16 172 GLY A C 1
ATOM 1412 O O . GLY A 1 175 ? 26.384 -8.245 -15.941 1.00 21.88 172 GLY A O 1
ATOM 1413 N N . LEU A 1 176 ? 26.850 -8.802 -13.808 1.00 20.12 173 LEU A N 1
ATOM 1414 C CA . LEU A 1 176 ? 27.462 -7.530 -13.477 1.00 19.50 173 LEU A CA 1
ATOM 1415 C C . LEU A 1 176 ? 28.976 -7.639 -13.580 1.00 19.37 173 LEU A C 1
ATOM 1416 O O . LEU A 1 176 ? 29.568 -8.670 -13.231 1.00 22.05 173 LEU A O 1
ATOM 1421 N N . ARG A 1 177 ? 29.583 -6.597 -14.132 1.00 17.86 174 ARG A N 1
ATOM 1422 C CA A ARG A 1 177 ? 31.029 -6.448 -14.194 0.50 16.86 174 ARG A CA 1
ATOM 1423 C CA B ARG A 1 177 ? 31.031 -6.512 -14.159 0.50 18.35 174 ARG A CA 1
ATOM 1424 C C . ARG A 1 177 ? 31.531 -5.878 -12.871 1.00 16.94 174 ARG A C 1
ATOM 1425 O O . ARG A 1 177 ? 30.967 -4.903 -12.374 1.00 17.49 174 ARG A O 1
ATOM 1440 N N . ASN A 1 178 ? 32.600 -6.454 -12.336 1.00 15.68 175 ASN A N 1
ATOM 1441 C CA . ASN A 1 178 ? 33.270 -5.915 -11.172 1.00 14.88 175 ASN A CA 1
ATOM 1442 C C . ASN A 1 178 ? 34.258 -4.814 -11.574 1.00 14.66 175 ASN A C 1
ATOM 1443 O O . ASN A 1 178 ? 35.263 -5.083 -12.260 1.00 14.55 175 ASN A O 1
ATOM 1448 N N . ASP A 1 179 ? 33.978 -3.579 -11.136 1.00 13.68 176 ASP A N 1
ATOM 1449 C CA . ASP A 1 179 ? 34.789 -2.430 -11.483 1.00 13.02 176 ASP A CA 1
ATOM 1450 C C . ASP A 1 179 ? 35.824 -2.130 -10.400 1.00 12.05 176 ASP A C 1
ATOM 1451 O O . ASP A 1 179 ? 36.588 -1.196 -10.557 1.00 13.00 176 ASP A O 1
ATOM 1456 N N . THR A 1 180 ? 35.859 -2.937 -9.330 1.00 12.09 177 THR A N 1
ATOM 1457 C CA . THR A 1 180 ? 36.765 -2.669 -8.209 1.00 12.23 177 THR A CA 1
ATOM 1458 C C . THR A 1 180 ? 38.215 -2.511 -8.669 1.00 12.34 177 THR A C 1
ATOM 1459 O O . THR A 1 180 ? 38.763 -3.392 -9.355 1.00 13.54 177 THR A O 1
ATOM 1463 N N . GLY A 1 181 ? 38.817 -1.378 -8.303 1.00 11.28 178 GLY A N 1
ATOM 1464 C CA . GLY A 1 181 ? 40.199 -1.127 -8.632 1.00 11.62 178 GLY A CA 1
ATOM 1465 C C . GLY A 1 181 ? 40.705 0.166 -8.055 1.00 11.55 178 GLY A C 1
ATOM 1466 O O . GLY A 1 181 ? 40.328 0.582 -6.948 1.00 10.98 178 GLY A O 1
ATOM 1467 N N . ALA A 1 182 ? 41.608 0.799 -8.795 1.00 12.53 179 ALA A N 1
ATOM 1468 C CA . ALA A 1 182 ? 42.210 2.047 -8.341 1.00 12.56 179 ALA A CA 1
ATOM 1469 C C . ALA A 1 182 ? 41.289 3.235 -8.493 1.00 13.07 179 ALA A C 1
ATOM 1470 O O . ALA A 1 182 ? 41.513 4.273 -7.848 1.00 14.98 179 ALA A O 1
ATOM 1472 N N . ILE A 1 183 ? 40.295 3.123 -9.371 1.00 12.51 180 ILE A N 1
ATOM 1473 C CA . ILE A 1 183 ? 39.508 4.281 -9.763 1.00 12.12 180 ILE A CA 1
ATOM 1474 C C . ILE A 1 183 ? 38.183 4.268 -9.004 1.00 12.15 180 ILE A C 1
ATOM 1475 O O . ILE A 1 183 ? 37.921 5.178 -8.230 1.00 13.12 180 ILE A O 1
ATOM 1480 N N . ARG A 1 184 ? 37.374 3.234 -9.237 1.00 12.07 181 ARG A N 1
ATOM 1481 C CA . ARG A 1 184 ? 36.199 2.925 -8.428 1.00 11.33 181 ARG A CA 1
ATOM 1482 C C . ARG A 1 184 ? 36.668 1.888 -7.403 1.00 11.24 181 ARG A C 1
ATOM 1483 O O . ARG A 1 184 ? 37.029 0.764 -7.769 1.00 11.03 181 ARG A O 1
ATOM 1491 N N . LYS A 1 185 ? 36.672 2.255 -6.127 1.00 11.04 182 LYS A N 1
ATOM 1492 C CA . LYS A 1 185 ? 37.386 1.494 -5.096 1.00 10.72 182 LYS A CA 1
ATOM 1493 C C . LYS A 1 185 ? 36.522 0.657 -4.132 1.00 10.34 182 LYS A C 1
ATOM 1494 O O . LYS A 1 185 ? 35.400 0.999 -3.834 1.00 10.73 182 LYS A O 1
ATOM 1500 N N . HIS A 1 186 ? 37.103 -0.434 -3.638 1.00 9.95 183 HIS A N 1
ATOM 1501 C CA . HIS A 1 186 ? 36.552 -1.224 -2.541 1.00 9.75 183 HIS A CA 1
ATOM 1502 C C . HIS A 1 186 ? 36.191 -0.272 -1.414 1.00 9.69 183 HIS A C 1
ATOM 1503 O O . HIS A 1 186 ? 37.034 0.525 -1.018 1.00 8.82 183 HIS A O 1
ATOM 1510 N N . HIS A 1 187 ? 34.972 -0.390 -0.876 1.00 9.01 184 HIS A N 1
ATOM 1511 C CA . HIS A 1 187 ? 34.440 0.586 0.065 1.00 8.61 184 HIS A CA 1
ATOM 1512 C C . HIS A 1 187 ? 33.899 -0.137 1.286 1.00 8.79 184 HIS A C 1
ATOM 1513 O O . HIS A 1 187 ? 33.170 -1.099 1.154 1.00 8.95 184 HIS A O 1
ATOM 1520 N N . GLU A 1 188 ? 34.283 0.367 2.455 1.00 8.62 185 GLU A N 1
ATOM 1521 C CA . GLU A 1 188 ? 33.803 -0.129 3.744 1.00 8.82 185 GLU A CA 1
ATOM 1522 C C . GLU A 1 188 ? 33.173 1.016 4.520 1.00 7.93 185 GLU A C 1
ATOM 1523 O O . GLU A 1 188 ? 33.719 2.130 4.546 1.00 7.70 185 GLU A O 1
ATOM 1529 N N . ILE A 1 189 ? 32.034 0.752 5.168 1.00 7.67 186 ILE A N 1
ATOM 1530 C CA . ILE A 1 189 ? 31.431 1.715 6.079 1.00 8.27 186 ILE A CA 1
ATOM 1531 C C . ILE A 1 189 ? 31.428 1.095 7.478 1.00 7.63 186 ILE A C 1
ATOM 1532 O O . ILE A 1 189 ? 30.870 0.009 7.694 1.00 8.57 186 ILE A O 1
ATOM 1537 N N . TYR A 1 190 ? 32.081 1.768 8.413 1.00 7.45 187 TYR A N 1
ATOM 1538 C CA . TYR A 1 190 ? 32.353 1.191 9.735 1.00 8.12 187 TYR A CA 1
ATOM 1539 C C . TYR A 1 190 ? 31.223 1.548 10.673 1.00 8.46 187 TYR A C 1
ATOM 1540 O O . TYR A 1 190 ? 31.293 2.511 11.405 1.00 9.67 187 TYR A O 1
ATOM 1549 N N . LEU A 1 191 ? 30.185 0.730 10.687 1.00 8.70 188 LEU A N 1
ATOM 1550 C CA . LEU A 1 191 ? 29.042 1.000 11.522 1.00 9.36 188 LEU A CA 1
ATOM 1551 C C . LEU A 1 191 ? 29.349 0.824 12.997 1.00 9.88 188 LEU A C 1
ATOM 1552 O O . LEU A 1 191 ? 28.875 1.607 13.812 1.00 12.09 188 LEU A O 1
ATOM 1557 N N . SER A 1 192 ? 30.146 -0.177 13.330 1.00 11.85 189 SER A N 1
ATOM 1558 C CA . SER A 1 192 ? 30.537 -0.433 14.714 1.00 12.74 189 SER A CA 1
ATOM 1559 C C . SER A 1 192 ? 31.863 0.202 15.105 1.00 14.10 189 SER A C 1
ATOM 1560 O O . SER A 1 192 ? 32.776 0.283 14.287 1.00 15.86 189 SER A O 1
ATOM 1563 N N . ASP A 1 193 ? 31.937 0.650 16.356 1.00 15.31 190 ASP A N 1
ATOM 1564 C CA . ASP A 1 193 ? 33.157 1.113 17.030 1.00 16.25 190 ASP A CA 1
ATOM 1565 C C . ASP A 1 193 ? 33.766 -0.103 17.727 1.00 16.19 190 ASP A C 1
ATOM 1566 O O . ASP A 1 193 ? 33.089 -0.739 18.545 1.00 15.37 190 ASP A O 1
ATOM 1571 N N . PRO A 1 194 ? 35.032 -0.452 17.417 1.00 16.47 191 PRO A N 1
ATOM 1572 C CA . PRO A 1 194 ? 35.640 -1.640 18.049 1.00 16.65 191 PRO A CA 1
ATOM 1573 C C . PRO A 1 194 ? 35.912 -1.482 19.540 1.00 16.00 191 PRO A C 1
ATOM 1574 O O . PRO A 1 194 ? 36.288 -2.448 20.184 1.00 15.16 191 PRO A O 1
ATOM 1578 N N . ARG A 1 195 ? 35.703 -0.282 20.062 1.00 16.26 192 ARG A N 1
ATOM 1579 C CA . ARG A 1 195 ? 35.727 -0.019 21.496 1.00 16.16 192 ARG A CA 1
ATOM 1580 C C . ARG A 1 195 ? 34.414 -0.359 22.155 1.00 15.86 192 ARG A C 1
ATOM 1581 O O . ARG A 1 195 ? 34.360 -0.448 23.380 1.00 17.04 192 ARG A O 1
ATOM 1589 N N . LYS A 1 196 ? 33.358 -0.491 21.359 1.00 14.99 193 LYS A N 1
ATOM 1590 C CA . LYS A 1 196 ? 32.016 -0.676 21.864 1.00 15.57 193 LYS A CA 1
ATOM 1591 C C . LYS A 1 196 ? 31.455 -2.056 21.535 1.00 15.15 193 LYS A C 1
ATOM 1592 O O . LYS A 1 196 ? 30.677 -2.590 22.310 1.00 15.72 193 LYS A O 1
ATOM 1598 N N . ALA A 1 197 ? 31.875 -2.642 20.417 1.00 14.38 194 ALA A N 1
ATOM 1599 C CA . ALA A 1 197 ? 31.274 -3.887 19.931 1.00 14.26 194 ALA A CA 1
ATOM 1600 C C . ALA A 1 197 ? 32.222 -5.085 20.018 1.00 13.75 194 ALA A C 1
ATOM 1601 O O . ALA A 1 197 ? 33.378 -5.007 19.610 1.00 14.53 194 ALA A O 1
ATOM 1603 N N . ASN A 1 198 ? 31.725 -6.200 20.562 1.00 13.34 195 ASN A N 1
ATOM 1604 C CA . ASN A 1 198 ? 32.458 -7.457 20.558 1.00 13.97 195 ASN A CA 1
ATOM 1605 C C . ASN A 1 198 ? 32.861 -7.791 19.105 1.00 13.77 195 ASN A C 1
ATOM 1606 O O . ASN A 1 198 ? 32.071 -7.551 18.204 1.00 14.23 195 ASN A O 1
ATOM 1611 N N . PRO A 1 199 ? 34.063 -8.357 18.879 1.00 15.51 196 PRO A N 1
ATOM 1612 C CA . PRO A 1 199 ? 34.476 -8.715 17.512 1.00 15.39 196 PRO A CA 1
ATOM 1613 C C . PRO A 1 199 ? 33.453 -9.503 16.719 1.00 15.51 196 PRO A C 1
ATOM 1614 O O . PRO A 1 199 ? 33.285 -9.261 15.528 1.00 15.51 196 PRO A O 1
ATOM 1618 N N . GLU A 1 200 ? 32.745 -10.414 17.377 1.00 14.92 197 GLU A N 1
ATOM 1619 C CA . GLU A 1 200 ? 31.752 -11.233 16.702 1.00 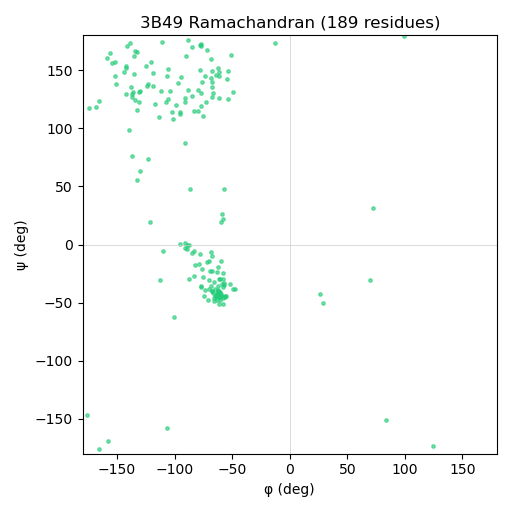14.93 197 GLU A CA 1
ATOM 1620 C C . GLU A 1 200 ? 30.526 -10.461 16.264 1.00 13.68 197 GLU A C 1
ATOM 1621 O O . GLU A 1 200 ? 29.733 -10.969 15.454 1.00 14.99 197 GLU A O 1
ATOM 1627 N N . LYS A 1 201 ? 30.383 -9.247 16.791 1.00 13.30 198 LYS A N 1
ATOM 1628 C CA . LYS A 1 201 ? 29.225 -8.418 16.574 1.00 12.73 198 LYS A CA 1
ATOM 1629 C C . LYS A 1 201 ? 29.570 -7.159 15.759 1.00 13.29 198 LYS A C 1
ATOM 1630 O O . LYS A 1 201 ? 28.747 -6.264 15.623 1.00 12.85 198 LYS A O 1
ATOM 1649 N N . LYS A 1 203 ? 29.700 -4.719 12.845 1.00 11.63 200 LYS A N 1
ATOM 1650 C CA . LYS A 1 203 ? 28.925 -4.502 11.617 1.00 11.47 200 LYS A CA 1
ATOM 1651 C C . LYS A 1 203 ? 29.734 -3.563 10.697 1.00 10.72 200 LYS A C 1
ATOM 1652 O O . LYS A 1 203 ? 30.061 -2.441 11.078 1.00 11.45 200 LYS A O 1
ATOM 1658 N N . THR A 1 204 ? 30.009 -4.027 9.481 1.00 9.32 201 THR A N 1
ATOM 1659 C CA . THR A 1 204 ? 30.677 -3.231 8.453 1.00 10.01 201 THR A CA 1
ATOM 1660 C C . THR A 1 204 ? 29.935 -3.464 7.157 1.00 9.83 201 THR A C 1
ATOM 1661 O O . THR A 1 204 ? 29.662 -4.630 6.800 1.00 10.12 201 THR A O 1
ATOM 1665 N N . ILE A 1 205 ? 29.598 -2.378 6.448 1.00 8.73 202 ILE A N 1
ATOM 1666 C CA . ILE A 1 205 ? 29.046 -2.491 5.116 1.00 9.64 202 ILE A CA 1
ATOM 1667 C C . ILE A 1 205 ? 30.217 -2.606 4.156 1.00 9.85 202 ILE A C 1
ATOM 1668 O O . ILE A 1 205 ? 31.135 -1.805 4.219 1.00 9.99 202 ILE A O 1
ATOM 1673 N N . LEU A 1 206 ? 30.170 -3.635 3.307 1.00 10.01 203 LEU A N 1
ATOM 1674 C CA . LEU A 1 206 ? 31.103 -3.750 2.175 1.00 10.06 203 LEU A CA 1
ATOM 1675 C C . LEU A 1 206 ? 30.330 -3.379 0.926 1.00 10.71 203 LEU A C 1
ATOM 1676 O O . LEU A 1 206 ? 29.185 -3.820 0.712 1.00 10.53 203 LEU A O 1
ATOM 1681 N N . ARG A 1 207 ? 30.921 -2.519 0.108 1.00 10.31 204 ARG A N 1
ATOM 1682 C CA . ARG A 1 207 ? 30.271 -2.068 -1.102 1.00 11.31 204 ARG A CA 1
ATOM 1683 C C . ARG A 1 207 ? 31.308 -2.060 -2.225 1.00 10.62 204 ARG A C 1
ATOM 1684 O O . ARG A 1 207 ? 32.412 -1.553 -2.048 1.00 10.02 204 ARG A O 1
ATOM 1692 N N . LEU A 1 208 ? 30.950 -2.677 -3.343 1.00 10.60 205 LEU A N 1
ATOM 1693 C CA . LEU A 1 208 ? 31.841 -2.833 -4.497 1.00 11.07 205 LEU A CA 1
ATOM 1694 C C . LEU A 1 208 ? 31.185 -2.244 -5.726 1.00 10.79 205 LEU A C 1
ATOM 1695 O O . LEU A 1 208 ? 30.007 -2.514 -5.989 1.00 10.65 205 LEU A O 1
ATOM 1700 N N . PRO A 1 209 ? 31.950 -1.491 -6.547 1.00 10.34 206 PRO A N 1
ATOM 1701 C CA . PRO A 1 209 ? 31.437 -0.866 -7.753 1.00 10.96 206 PRO A CA 1
ATOM 1702 C C . PRO A 1 209 ? 31.250 -1.860 -8.897 1.00 11.15 206 PRO A C 1
ATOM 1703 O O . PRO A 1 209 ? 32.079 -2.755 -9.068 1.00 11.02 206 PRO A O 1
ATOM 1707 N N . VAL A 1 210 ? 30.153 -1.691 -9.636 1.00 12.03 207 VAL A N 1
ATOM 1708 C CA . VAL A 1 210 ? 29.869 -2.554 -10.780 1.00 12.37 207 VAL A CA 1
ATOM 1709 C C . VAL A 1 210 ? 29.430 -1.784 -12.013 1.00 13.06 207 VAL A C 1
ATOM 1710 O O . VAL A 1 210 ? 29.074 -0.604 -11.960 1.00 12.86 207 VAL A O 1
ATOM 1714 N N . SER A 1 211 ? 29.432 -2.491 -13.141 1.00 14.74 208 SER A N 1
ATOM 1715 C CA . SER A 1 211 ? 28.891 -1.917 -14.357 1.00 16.18 208 SER A CA 1
ATOM 1716 C C . SER A 1 211 ? 28.294 -3.015 -15.225 1.00 16.86 208 SER A C 1
ATOM 1717 O O . SER A 1 211 ? 27.887 -2.725 -16.355 1.00 18.57 208 SER A O 1
#